Protein AF-0000000078502934 (afdb_homodimer)

Nearest PDB structures (foldseek):
  8ho2-assembly1_B  TM=6.524E-01  e=7.091E-05  Nelumbo nucifera
  5n8q-assembly1_A  TM=6.508E-01  e=1.432E-04  Thalictrum flavum subsp. glaucum
  2vq5-assembly1_A-2  TM=6.455E-01  e=2.238E-04  Thalictrum flavum
  6z82-assembly1_A  TM=6.639E-01  e=1.105E-03  Thalictrum flavum subsp. glaucum
  4q0k-assembly1_A  TM=7.130E-01  e=1.615E-02  Medicago truncatula

pLDDT: mean 78.01, std 14.41, range [23.62, 91.81]

Organism: Citrus clementina (NCBI:txid85681)

Radius of gyration: 16.08 Å; Cα contacts (8 Å, |Δi|>4): 362; chains: 2; bounding box: 38×45×42 Å

Sequence (188 aa):
ASWGKSDTKELYRMIDDEKRIIEVEVIEGGLKDLGFDYLLIRAEIIEKDPQTTIVRSTVDYEIDDKLAHKVSLIKMECFQTAIEAIAKYLNTEKASWGKSDTKELYRMIDDEKRIIEVEVIEGGLKDLGFDYLLIRAEIIEKDPQTTIVRSTVDYEIDDKLAHKVSLIKMECFQTAIEAIAKYLNTEK

Foldseek 3Di:
DCPPPFVWDKDFPDDDVVQQKTKIWTCDTDVVVVPWHTWIWMWTWADDDPVDIDIDIDIDTDDDPVCVVVVVVDDCVVVVVVVVVVVCVVPPDD/DCPPPFVWDKDFPDDDVVQQKTKIWGCDTDVVVVPWHTWIWMWTWADDDPVDIDIDIDIDTDDDPVCVVVVVVDDCVVVVVVVVVVVCVVPPDD

Structure (mmCIF, N/CA/C/O backbone):
data_AF-0000000078502934-model_v1
#
loop_
_entity.id
_entity.type
_entity.pdbx_description
1 polymer 'Bet v I/Major latex protein domain-containing protein'
#
loop_
_atom_site.group_PDB
_atom_site.id
_atom_site.type_symbol
_atom_site.label_atom_id
_atom_site.label_alt_id
_atom_site.label_comp_id
_atom_site.label_asym_id
_atom_site.label_entity_id
_atom_site.label_seq_id
_atom_site.pdbx_PDB_ins_code
_atom_site.Cartn_x
_atom_site.Cartn_y
_atom_site.Cartn_z
_atom_site.occupancy
_atom_site.B_iso_or_equiv
_atom_site.auth_seq_id
_atom_site.auth_comp_id
_atom_site.auth_asym_id
_atom_site.auth_atom_id
_atom_site.pdbx_PDB_model_num
ATOM 1 N N . ALA A 1 1 ? -3.76 0.288 -22.453 1 23.72 1 ALA A N 1
ATOM 2 C CA . ALA A 1 1 ? -3.98 1.398 -21.516 1 23.72 1 ALA A CA 1
ATOM 3 C C . ALA A 1 1 ? -2.691 2.182 -21.297 1 23.72 1 ALA A C 1
ATOM 5 O O . ALA A 1 1 ? -1.691 1.624 -20.828 1 23.72 1 ALA A O 1
ATOM 6 N N . SER A 1 2 ? -2.385 3 -22.109 1 26.94 2 SER A N 1
ATOM 7 C CA . SER A 1 2 ? -1.195 3.826 -22.281 1 26.94 2 SER A CA 1
ATOM 8 C C . SER A 1 2 ? -0.927 4.684 -21.062 1 26.94 2 SER A C 1
ATOM 10 O O . SER A 1 2 ? -1.767 5.5 -20.672 1 26.94 2 SER A O 1
ATOM 12 N N . TRP A 1 3 ? -0.881 4.141 -19.859 1 33.84 3 TRP A N 1
ATOM 13 C CA . TRP A 1 3 ? -0.346 5.004 -18.812 1 33.84 3 TRP A CA 1
ATOM 14 C C . TRP A 1 3 ? 0.534 6.098 -19.406 1 33.84 3 TRP A C 1
ATOM 16 O O . TRP A 1 3 ? 1.375 5.832 -20.266 1 33.84 3 TRP A O 1
ATOM 26 N N . GLY A 1 4 ? 0.006 7.168 -19.797 1 38.78 4 GLY A N 1
ATOM 27 C CA . GLY A 1 4 ? 0.88 8.219 -20.297 1 38.78 4 GLY A CA 1
ATOM 28 C C . GLY A 1 4 ? 2.301 8.109 -19.781 1 38.78 4 GLY A C 1
ATOM 29 O O . GLY A 1 4 ? 2.52 7.695 -18.641 1 38.78 4 GLY A O 1
ATOM 30 N N . LYS A 1 5 ? 3.297 7.609 -20.578 1 43.16 5 LYS A N 1
ATOM 31 C CA . LYS A 1 5 ? 4.738 7.422 -20.422 1 43.16 5 LYS A CA 1
ATOM 32 C C . LYS A 1 5 ? 5.332 8.461 -19.484 1 43.16 5 LYS A C 1
ATOM 34 O O . LYS A 1 5 ? 5.762 9.531 -19.922 1 43.16 5 LYS A O 1
ATOM 39 N N . SER A 1 6 ? 4.562 8.945 -18.547 1 51.22 6 SER A N 1
ATOM 40 C CA . SER A 1 6 ? 5.398 9.906 -17.828 1 51.22 6 SER A CA 1
ATOM 41 C C . SER A 1 6 ? 6.723 9.281 -17.406 1 51.22 6 SER A C 1
ATOM 43 O O . SER A 1 6 ? 6.762 8.117 -16.984 1 51.22 6 SER A O 1
ATOM 45 N N . ASP A 1 7 ? 7.66 9.656 -18.047 1 68.25 7 ASP A N 1
ATOM 46 C CA . ASP A 1 7 ? 9.062 9.305 -17.875 1 68.25 7 ASP A CA 1
ATOM 47 C C . ASP A 1 7 ? 9.422 9.172 -16.391 1 68.25 7 ASP A C 1
ATOM 49 O O . ASP A 1 7 ? 9.641 10.18 -15.719 1 68.25 7 ASP A O 1
ATOM 53 N N . THR A 1 8 ? 8.844 8.156 -15.758 1 76.44 8 THR A N 1
ATOM 54 C CA . THR A 1 8 ? 9.281 7.938 -14.383 1 76.44 8 THR A CA 1
ATOM 55 C C . THR A 1 8 ? 10.602 7.172 -14.352 1 76.44 8 THR A C 1
ATOM 57 O O . THR A 1 8 ? 10.789 6.223 -15.109 1 76.44 8 THR A O 1
ATOM 60 N N . LYS A 1 9 ? 11.508 7.84 -13.734 1 84 9 LYS A N 1
ATOM 61 C CA . LYS A 1 9 ? 12.758 7.133 -13.461 1 84 9 LYS A CA 1
ATOM 62 C C . LYS A 1 9 ? 12.711 6.434 -12.109 1 84 9 LYS A C 1
ATOM 64 O O . LYS A 1 9 ? 12.328 7.039 -11.102 1 84 9 LYS A O 1
ATOM 69 N N . GLU A 1 10 ? 12.953 5.07 -12.234 1 85.62 10 GLU A N 1
ATOM 70 C CA . GLU A 1 10 ? 12.898 4.266 -11.016 1 85.62 10 GLU A CA 1
ATOM 71 C C . GLU A 1 10 ? 14.25 3.627 -10.711 1 85.62 10 GLU A C 1
ATOM 73 O O . GLU A 1 10 ? 15.055 3.393 -11.625 1 85.62 10 GLU A O 1
ATOM 78 N N . LEU A 1 11 ? 14.5 3.559 -9.367 1 87.56 11 LEU A N 1
ATOM 79 C CA . LEU A 1 11 ? 15.688 2.854 -8.891 1 87.56 11 LEU A CA 1
ATOM 80 C C . LEU A 1 11 ? 15.305 1.61 -8.102 1 87.56 11 LEU A C 1
ATOM 82 O O . LEU A 1 11 ? 14.547 1.698 -7.133 1 87.56 11 LEU A O 1
ATOM 86 N N . TYR A 1 12 ? 15.773 0.514 -8.594 1 86.12 12 TYR A N 1
ATOM 87 C CA . TYR A 1 12 ? 15.57 -0.724 -7.852 1 86.12 12 TYR A CA 1
ATOM 88 C C . TYR A 1 12 ? 16.547 -0.835 -6.688 1 86.12 12 TYR A C 1
ATOM 90 O O . TYR A 1 12 ? 17.734 -1.109 -6.891 1 86.12 12 TYR A O 1
ATOM 98 N N . ARG A 1 13 ? 15.906 -0.596 -5.477 1 87.88 13 ARG A N 1
ATOM 99 C CA . ARG A 1 13 ? 16.7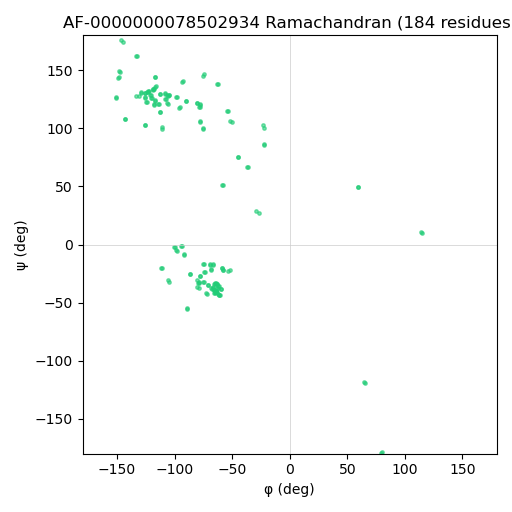34 -0.558 -4.281 1 87.88 13 ARG A CA 1
ATOM 100 C C . ARG A 1 13 ? 17.094 -1.967 -3.811 1 87.88 13 ARG A C 1
ATOM 102 O O . ARG A 1 13 ? 18.188 -2.209 -3.326 1 87.88 13 ARG A O 1
ATOM 109 N N . MET A 1 14 ? 16.156 -2.818 -3.945 1 87.56 14 MET A N 1
ATOM 110 C CA . MET A 1 14 ? 16.375 -4.172 -3.445 1 87.56 14 MET A CA 1
ATOM 111 C C . MET A 1 14 ? 15.578 -5.191 -4.246 1 87.56 14 MET A C 1
ATOM 113 O O . MET A 1 14 ? 14.391 -4.992 -4.5 1 87.56 14 MET A O 1
ATOM 117 N N . ILE A 1 15 ? 16.25 -6.152 -4.719 1 87.69 15 ILE A N 1
ATOM 118 C CA . ILE A 1 15 ? 15.633 -7.352 -5.273 1 87.69 15 ILE A CA 1
ATOM 119 C C . ILE A 1 15 ? 16.203 -8.594 -4.582 1 87.69 15 ILE A C 1
ATOM 121 O O . ILE A 1 15 ? 17.375 -8.906 -4.73 1 87.69 15 ILE A O 1
ATOM 125 N N . ASP A 1 16 ? 15.344 -9.031 -3.723 1 90.88 16 ASP A N 1
ATOM 126 C CA . ASP A 1 16 ? 15.742 -10.234 -2.99 1 90.88 16 ASP A CA 1
ATOM 127 C C . ASP A 1 16 ? 14.891 -11.43 -3.4 1 90.88 16 ASP A C 1
ATOM 129 O O . ASP A 1 16 ? 13.789 -11.617 -2.893 1 90.88 16 ASP A O 1
ATOM 133 N N . ASP A 1 17 ? 15.375 -12.258 -4.199 1 85.94 17 ASP A N 1
ATOM 134 C CA . ASP A 1 17 ? 14.641 -13.414 -4.707 1 85.94 17 ASP A CA 1
ATOM 135 C C . ASP A 1 17 ? 14.383 -14.438 -3.6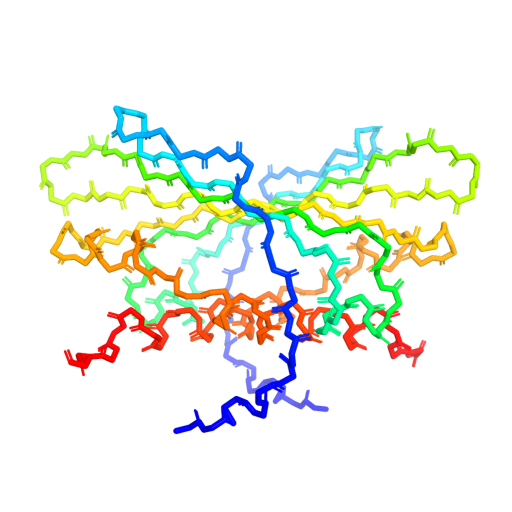 1 85.94 17 ASP A C 1
ATOM 137 O O . ASP A 1 17 ? 13.344 -15.094 -3.588 1 85.94 17 ASP A O 1
ATOM 141 N N . GLU A 1 18 ? 15.32 -14.547 -2.795 1 89.19 18 GLU A N 1
ATOM 142 C CA . GLU A 1 18 ? 15.164 -15.516 -1.713 1 89.19 18 GLU A CA 1
ATOM 143 C C . GLU A 1 18 ? 14.023 -15.117 -0.779 1 89.19 18 GLU A C 1
ATOM 145 O O . GLU A 1 18 ? 13.211 -15.953 -0.383 1 89.19 18 GLU A O 1
ATOM 150 N N . LYS A 1 19 ? 13.961 -13.891 -0.496 1 88.62 19 LYS A N 1
ATOM 151 C CA . LYS A 1 19 ? 12.906 -13.391 0.384 1 88.62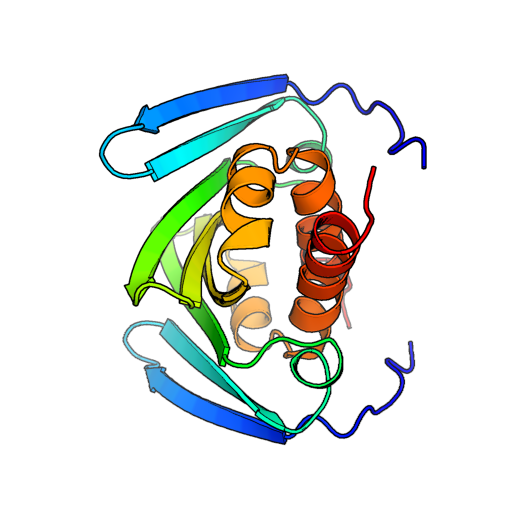 19 LYS A CA 1
ATOM 152 C C . LYS A 1 19 ? 11.688 -12.953 -0.416 1 88.62 19 LYS A C 1
ATOM 154 O O . LYS A 1 19 ? 10.641 -12.641 0.159 1 88.62 19 LYS A O 1
ATOM 159 N N . ARG A 1 20 ? 11.797 -12.906 -1.678 1 89.25 20 ARG A N 1
ATOM 160 C CA . ARG A 1 20 ? 10.742 -12.492 -2.598 1 89.25 20 ARG A CA 1
ATOM 161 C C . ARG A 1 20 ? 10.297 -11.062 -2.305 1 89.25 20 ARG A C 1
ATOM 163 O O . ARG A 1 20 ? 9.102 -10.797 -2.168 1 89.25 20 ARG A O 1
ATOM 170 N N . ILE A 1 21 ? 11.32 -10.242 -2.209 1 89.62 21 ILE A N 1
A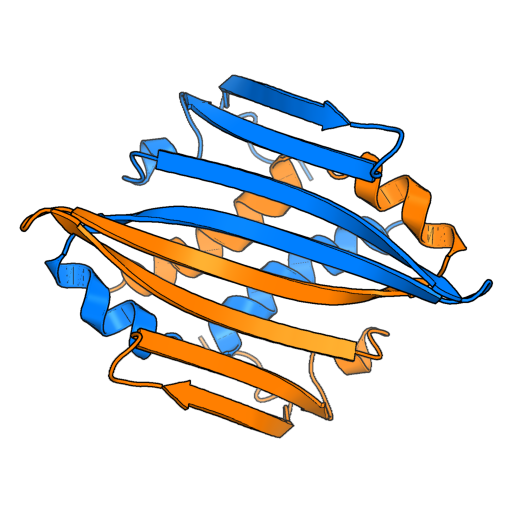TOM 171 C CA . ILE A 1 21 ? 11.094 -8.828 -1.925 1 89.62 21 ILE A CA 1
ATOM 172 C C . ILE A 1 21 ? 11.617 -7.984 -3.086 1 89.62 21 ILE A C 1
ATOM 174 O O . ILE A 1 21 ? 12.688 -8.25 -3.627 1 89.62 21 ILE A O 1
ATOM 178 N N . ILE A 1 22 ? 10.797 -7.059 -3.475 1 86.81 22 ILE A N 1
ATOM 179 C CA . ILE A 1 22 ? 11.211 -6.047 -4.438 1 86.81 22 ILE A CA 1
ATOM 180 C C . ILE A 1 22 ? 10.961 -4.652 -3.861 1 86.81 22 ILE A C 1
ATOM 182 O O . ILE A 1 22 ? 9.883 -4.383 -3.322 1 86.81 22 ILE A O 1
ATOM 186 N N . GLU A 1 23 ? 12.062 -3.863 -3.898 1 88 23 GLU A N 1
ATOM 187 C CA . GLU A 1 23 ? 11.953 -2.473 -3.463 1 88 23 GLU A CA 1
ATOM 188 C C . GLU A 1 23 ? 12.328 -1.512 -4.586 1 88 23 GLU A C 1
ATOM 190 O O . GLU A 1 23 ? 13.414 -1.628 -5.172 1 88 23 GLU A O 1
ATOM 195 N N . VAL A 1 24 ? 11.43 -0.596 -4.859 1 87.31 24 VAL A N 1
ATOM 196 C CA . VAL A 1 24 ? 11.633 0.354 -5.949 1 87.31 24 VAL A CA 1
ATOM 197 C C . VAL A 1 24 ? 11.398 1.776 -5.441 1 87.31 24 VAL A C 1
ATOM 199 O O . VAL A 1 24 ? 10.398 2.053 -4.781 1 87.31 24 VAL A O 1
ATOM 202 N N . GLU A 1 25 ? 12.359 2.607 -5.766 1 88.69 25 GLU A N 1
ATOM 203 C CA . GLU A 1 25 ? 12.242 4.023 -5.43 1 88.69 25 GLU A CA 1
ATOM 204 C C . GLU A 1 25 ? 12 4.867 -6.68 1 88.69 25 GLU A C 1
ATOM 206 O O . GLU A 1 25 ? 12.664 4.684 -7.699 1 88.69 25 GLU A O 1
ATOM 211 N N . VAL A 1 26 ? 10.977 5.719 -6.598 1 87.31 26 VAL A N 1
ATOM 212 C CA . VAL A 1 26 ? 10.789 6.691 -7.668 1 87.31 26 VAL A CA 1
ATOM 213 C C . VAL A 1 26 ? 11.781 7.84 -7.508 1 87.31 26 VAL A C 1
ATOM 215 O O . VAL A 1 26 ? 11.773 8.539 -6.492 1 87.31 26 VAL A O 1
ATOM 218 N N . ILE A 1 27 ? 12.586 8 -8.539 1 90.19 27 ILE A N 1
ATOM 219 C CA . ILE A 1 27 ? 13.656 8.984 -8.391 1 90.19 27 ILE A CA 1
ATOM 220 C C . ILE A 1 27 ? 13.312 10.234 -9.195 1 90.19 27 ILE A C 1
ATOM 222 O O . ILE A 1 27 ? 13.828 11.32 -8.914 1 90.19 27 ILE A O 1
ATOM 226 N N . GLU A 1 28 ? 12.602 10.094 -10.258 1 87 28 GLU A N 1
ATOM 227 C CA . GLU A 1 28 ? 12.18 11.227 -11.07 1 87 28 GLU A CA 1
ATOM 228 C C . GLU A 1 28 ? 10.844 10.953 -11.75 1 87 28 GLU A C 1
ATOM 230 O O . GLU A 1 28 ? 10.547 9.812 -12.109 1 87 28 GLU A O 1
ATOM 235 N N . GLY A 1 29 ? 10.008 12.031 -11.859 1 81.81 29 GLY A N 1
ATOM 236 C CA . GLY A 1 29 ? 8.758 11.93 -12.594 1 81.81 29 GLY A CA 1
ATOM 237 C C . GLY A 1 29 ? 7.648 11.273 -11.797 1 81.81 29 GLY A C 1
ATOM 238 O O . GLY A 1 29 ? 7.762 11.117 -10.578 1 81.81 29 GLY A O 1
ATOM 239 N N . GLY A 1 30 ? 6.504 11.172 -12.523 1 76.69 30 GLY A N 1
ATOM 240 C CA . GLY A 1 30 ? 5.367 10.508 -11.914 1 76.69 30 GLY A CA 1
ATOM 241 C C . GLY A 1 30 ? 4.828 11.242 -10.703 1 76.69 30 GLY A C 1
ATOM 242 O O . GLY A 1 30 ? 4.5 12.43 -10.781 1 76.69 30 GLY A O 1
ATOM 243 N N . LEU A 1 31 ? 4.914 10.492 -9.57 1 75.88 31 LEU A N 1
ATOM 244 C CA . LEU A 1 31 ? 4.332 11.016 -8.344 1 75.88 31 LEU A CA 1
ATOM 245 C C . LEU A 1 31 ? 5.195 12.133 -7.762 1 75.88 31 LEU A C 1
ATOM 247 O O . LEU A 1 31 ? 4.691 13 -7.051 1 75.88 31 LEU A O 1
ATOM 251 N N . LYS A 1 32 ? 6.359 12.148 -8.07 1 81.62 32 LYS A N 1
ATOM 252 C CA . LYS A 1 32 ? 7.223 13.234 -7.629 1 81.62 32 LYS A CA 1
ATOM 253 C C . LYS A 1 32 ? 6.785 14.562 -8.227 1 81.62 32 LYS A C 1
ATOM 255 O O . LYS A 1 32 ? 6.867 15.602 -7.57 1 81.62 32 LYS A O 1
ATOM 260 N N . ASP A 1 33 ? 6.289 14.391 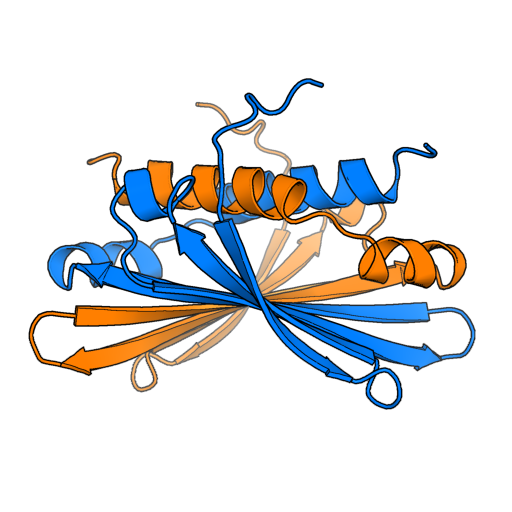-9.391 1 81.19 33 ASP A N 1
ATOM 261 C CA . ASP A 1 33 ? 5.781 15.586 -10.055 1 81.19 33 ASP A CA 1
ATOM 262 C C . ASP A 1 33 ? 4.52 16.109 -9.367 1 81.19 33 ASP A C 1
ATOM 264 O O . ASP A 1 33 ? 4.133 17.266 -9.555 1 81.19 33 ASP A O 1
ATOM 268 N N . LEU A 1 34 ? 3.967 15.273 -8.625 1 75.81 34 LEU A N 1
ATOM 269 C CA . LEU A 1 34 ? 2.746 15.664 -7.93 1 75.81 34 LEU A CA 1
ATOM 270 C C . LEU A 1 34 ? 3.061 16.188 -6.527 1 75.81 34 LEU A C 1
ATOM 272 O O . LEU A 1 34 ? 2.15 16.516 -5.77 1 75.81 34 LEU A O 1
ATOM 276 N N . GLY A 1 35 ? 4.301 16.172 -6.191 1 76.5 35 GLY A N 1
ATOM 277 C CA . GLY A 1 35 ? 4.676 16.828 -4.949 1 76.5 35 GLY A CA 1
ATOM 278 C C . GLY A 1 35 ? 5.191 15.859 -3.9 1 76.5 35 GLY A C 1
ATOM 279 O O . GLY A 1 35 ? 5.465 16.25 -2.764 1 76.5 35 GLY A O 1
ATOM 280 N N . PHE A 1 36 ? 5.402 14.672 -4.371 1 80.75 36 PHE A N 1
ATOM 281 C CA . PHE A 1 36 ? 5.949 13.703 -3.42 1 80.75 36 PHE A CA 1
ATOM 282 C C . PHE A 1 36 ? 7.465 13.625 -3.543 1 80.75 36 PHE A C 1
ATOM 284 O O . PHE A 1 36 ? 7.988 13.219 -4.586 1 80.75 36 PHE A O 1
ATOM 291 N N . ASP A 1 37 ? 8.062 13.977 -2.486 1 82.81 37 ASP A N 1
ATOM 292 C CA . ASP A 1 37 ? 9.523 14.023 -2.541 1 82.81 37 ASP A CA 1
ATOM 293 C C . ASP A 1 37 ? 10.117 12.625 -2.375 1 82.81 37 ASP A C 1
ATOM 295 O O . ASP A 1 37 ? 11.211 12.344 -2.877 1 82.81 37 ASP A O 1
ATOM 299 N N . TYR A 1 38 ? 9.492 11.891 -1.707 1 89.44 38 TYR A N 1
ATOM 300 C CA . TYR A 1 38 ? 9.992 10.539 -1.456 1 89.44 38 TYR A CA 1
ATOM 301 C C . TYR A 1 38 ? 8.883 9.508 -1.654 1 89.44 38 TYR A C 1
ATOM 303 O O . TYR A 1 38 ? 7.789 9.648 -1.105 1 89.44 38 TYR A O 1
ATOM 311 N N . LEU A 1 39 ? 9.281 8.523 -2.494 1 87.81 39 LEU A N 1
ATOM 312 C CA . LEU A 1 39 ? 8.344 7.445 -2.775 1 87.81 39 LEU A CA 1
ATOM 313 C C . LEU A 1 39 ? 9.07 6.113 -2.902 1 87.81 39 LEU A C 1
ATOM 315 O O . LEU A 1 39 ? 9.828 5.898 -3.855 1 87.81 39 LEU A O 1
ATOM 319 N N . LEU A 1 40 ? 8.891 5.285 -1.91 1 90.31 40 LEU A N 1
ATOM 320 C CA . LEU A 1 40 ? 9.461 3.943 -1.895 1 90.31 40 LEU A CA 1
ATOM 321 C C . LEU A 1 40 ? 8.367 2.883 -1.875 1 90.31 40 LEU A C 1
ATOM 323 O O . LEU A 1 40 ? 7.465 2.934 -1.036 1 90.31 40 LEU A O 1
ATOM 327 N N . ILE A 1 41 ? 8.414 1.997 -2.848 1 88.88 41 ILE A N 1
ATOM 328 C CA . ILE A 1 41 ? 7.441 0.913 -2.93 1 88.88 41 ILE A CA 1
ATOM 329 C C . ILE A 1 41 ? 8.141 -0.424 -2.686 1 88.88 41 ILE A C 1
ATOM 331 O O . ILE A 1 41 ? 9.211 -0.684 -3.24 1 88.88 41 ILE A O 1
ATOM 335 N N . ARG A 1 42 ? 7.543 -1.11 -1.809 1 88.12 42 ARG A N 1
ATOM 336 C CA . ARG A 1 42 ? 8.078 -2.432 -1.49 1 88.12 42 ARG A CA 1
ATOM 337 C C . ARG A 1 42 ? 7.004 -3.504 -1.629 1 88.12 42 ARG A C 1
ATOM 339 O O . ARG A 1 42 ? 5.883 -3.332 -1.146 1 88.12 42 ARG A O 1
ATOM 346 N N . ALA A 1 43 ? 7.344 -4.555 -2.342 1 87.75 43 ALA A N 1
ATOM 347 C CA . ALA A 1 43 ? 6.453 -5.711 -2.439 1 87.75 43 ALA A CA 1
ATOM 348 C C . ALA A 1 43 ? 7.137 -6.973 -1.925 1 87.75 43 ALA A C 1
ATOM 350 O O . ALA A 1 43 ? 8.305 -7.223 -2.23 1 87.75 43 ALA A O 1
ATOM 351 N N . GLU A 1 44 ? 6.441 -7.586 -1.061 1 90.88 44 GLU A N 1
ATOM 352 C CA . GLU A 1 44 ? 6.91 -8.844 -0.488 1 90.88 44 GLU A CA 1
ATOM 353 C C . GLU A 1 44 ? 5.898 -9.961 -0.719 1 90.88 44 GLU A C 1
ATOM 355 O O . GLU A 1 44 ? 4.699 -9.773 -0.522 1 90.88 44 GLU A O 1
ATOM 360 N N . ILE A 1 45 ? 6.422 -11.047 -1.184 1 90.44 45 ILE A N 1
ATOM 361 C CA . ILE A 1 45 ? 5.574 -12.219 -1.367 1 90.44 45 ILE A CA 1
ATOM 362 C C . ILE A 1 45 ? 5.887 -13.25 -0.285 1 90.44 45 ILE A C 1
ATOM 364 O O . ILE A 1 45 ? 7.031 -13.688 -0.144 1 90.44 45 ILE A O 1
ATOM 368 N N . ILE A 1 46 ? 4.84 -13.57 0.459 1 91.81 46 ILE A N 1
ATOM 369 C CA . ILE A 1 46 ? 4.973 -14.5 1.573 1 91.81 46 ILE A CA 1
ATOM 370 C C . ILE A 1 46 ? 4.098 -15.727 1.322 1 91.81 46 ILE A C 1
ATOM 372 O O . ILE A 1 46 ? 2.875 -15.617 1.23 1 91.81 46 ILE A O 1
ATOM 376 N N . GLU A 1 47 ? 4.691 -16.797 1.293 1 87.94 47 GLU A N 1
ATOM 377 C CA . GLU A 1 47 ? 3.92 -18.031 1.135 1 87.94 47 GLU A CA 1
ATOM 378 C C . GLU A 1 47 ? 3.256 -18.438 2.447 1 87.94 47 GLU A C 1
ATOM 380 O O . GLU A 1 47 ? 3.926 -18.562 3.475 1 87.94 47 GLU A O 1
ATOM 385 N N . LYS A 1 48 ? 1.98 -18.5 2.48 1 86.06 48 LYS A N 1
ATOM 386 C CA . LYS A 1 48 ? 1.231 -18.922 3.658 1 86.06 48 LYS A CA 1
ATOM 387 C C . LYS A 1 48 ? 1.017 -20.438 3.654 1 86.06 48 LYS A C 1
ATOM 389 O O . LYS A 1 48 ? 1.299 -21.109 4.645 1 86.06 48 LYS A O 1
ATOM 394 N N . ASP A 1 49 ? 0.485 -20.906 2.625 1 86.38 49 ASP A N 1
ATOM 395 C CA . ASP A 1 49 ? 0.293 -22.328 2.373 1 86.38 49 ASP A CA 1
ATOM 396 C C . ASP A 1 49 ? 0.421 -22.641 0.885 1 86.38 49 ASP A C 1
ATOM 398 O O . ASP A 1 49 ? 0.691 -21.75 0.076 1 86.38 49 ASP A O 1
ATOM 402 N N . PRO A 1 50 ? 0.342 -23.953 0.58 1 83.5 50 PRO A N 1
ATOM 403 C CA . PRO A 1 50 ? 0.591 -24.344 -0.811 1 83.5 50 PRO A CA 1
ATOM 404 C C . PRO A 1 50 ? -0.372 -23.672 -1.789 1 83.5 50 PRO A C 1
ATOM 406 O O . PRO A 1 50 ? -0.064 -23.547 -2.979 1 83.5 50 PRO A O 1
ATOM 409 N N . GLN A 1 51 ? -1.512 -23.188 -1.347 1 86.12 51 GLN A N 1
ATOM 410 C CA . GLN A 1 51 ? -2.518 -22.703 -2.285 1 86.12 51 GLN A CA 1
ATOM 411 C C . GLN A 1 51 ? -2.678 -21.188 -2.188 1 86.12 51 GLN A C 1
ATOM 413 O O . GLN A 1 51 ? -3.225 -20.547 -3.094 1 86.12 51 GLN A O 1
ATOM 418 N N . THR A 1 52 ? -2.244 -20.672 -1.055 1 84.56 52 THR A N 1
ATOM 419 C CA . THR A 1 52 ? -2.498 -19.25 -0.824 1 84.56 52 THR A CA 1
ATOM 420 C C . THR A 1 52 ? -1.193 -18.516 -0.562 1 84.56 52 THR A C 1
ATOM 422 O O . THR A 1 52 ? -0.286 -19.047 0.081 1 84.56 52 THR A O 1
ATOM 425 N N . THR A 1 53 ? -1.023 -17.453 -1.217 1 87.75 53 THR A N 1
ATOM 426 C CA . THR A 1 53 ? 0.121 -16.562 -1.061 1 87.75 53 THR A CA 1
ATOM 427 C C . THR A 1 53 ? -0.324 -15.188 -0.555 1 87.75 53 THR A C 1
ATOM 429 O O . THR A 1 53 ? -1.36 -14.672 -0.977 1 87.75 53 THR A O 1
ATOM 432 N N . ILE A 1 54 ? 0.43 -14.695 0.392 1 91.19 54 ILE A N 1
ATOM 433 C CA . ILE A 1 54 ? 0.172 -13.344 0.884 1 91.19 54 ILE A CA 1
ATOM 434 C C . ILE A 1 54 ? 1.134 -12.359 0.221 1 91.19 54 ILE A C 1
ATOM 436 O O . ILE A 1 54 ? 2.34 -12.609 0.155 1 91.19 54 ILE A O 1
ATOM 440 N N . VAL A 1 55 ? 0.489 -11.312 -0.35 1 88.75 55 VAL A N 1
ATOM 441 C CA . VAL A 1 55 ? 1.298 -10.211 -0.865 1 88.75 55 VAL A CA 1
ATOM 442 C C . VAL A 1 55 ? 1.213 -9.016 0.084 1 88.75 55 VAL A C 1
ATOM 444 O O . VAL A 1 55 ? 0.12 -8.625 0.5 1 88.75 55 VAL A O 1
ATOM 447 N N . ARG A 1 56 ? 2.387 -8.523 0.444 1 90.44 56 ARG A N 1
ATOM 448 C CA . ARG A 1 56 ? 2.477 -7.324 1.268 1 90.44 56 ARG A CA 1
ATOM 449 C C . ARG A 1 56 ? 3.08 -6.164 0.482 1 90.44 56 ARG A C 1
ATOM 451 O O . ARG A 1 56 ? 4.227 -6.242 0.035 1 90.44 56 ARG A O 1
ATOM 458 N N . SER A 1 57 ? 2.25 -5.168 0.273 1 88.5 57 SER A N 1
ATOM 459 C CA . SER A 1 57 ? 2.715 -3.969 -0.413 1 88.5 57 SER A CA 1
ATOM 460 C C . SER A 1 57 ? 2.84 -2.793 0.552 1 88.5 57 SER A C 1
ATOM 462 O O . SER A 1 57 ? 1.896 -2.479 1.279 1 88.5 57 SER A O 1
ATOM 464 N N . THR A 1 58 ? 3.994 -2.236 0.572 1 90 58 THR A N 1
ATOM 465 C CA . THR A 1 58 ? 4.258 -1.081 1.423 1 90 58 THR A CA 1
ATOM 466 C C . THR A 1 58 ? 4.66 0.129 0.584 1 90 58 THR A C 1
ATOM 468 O O . THR A 1 58 ? 5.441 0.005 -0.359 1 90 58 THR A O 1
ATOM 471 N N . VAL A 1 59 ? 4.066 1.206 0.897 1 89.25 59 VAL A N 1
ATOM 472 C CA . VAL A 1 59 ? 4.449 2.465 0.264 1 89.25 59 VAL A CA 1
ATOM 473 C C . VAL A 1 59 ? 4.828 3.488 1.332 1 89.25 59 VAL A C 1
ATOM 475 O O . VAL A 1 59 ? 4.051 3.742 2.258 1 89.25 59 VAL A O 1
ATOM 478 N N . ASP A 1 60 ? 6 3.938 1.179 1 90.31 60 ASP A N 1
ATOM 479 C CA . ASP A 1 60 ? 6.461 5.055 2 1 90.31 60 ASP A CA 1
ATOM 480 C C . ASP A 1 60 ? 6.523 6.344 1.188 1 90.31 60 ASP A C 1
ATOM 482 O O . ASP A 1 60 ? 7.098 6.371 0.097 1 90.31 60 ASP A O 1
ATOM 486 N N . TYR A 1 61 ? 5.883 7.359 1.754 1 89.25 61 TYR A N 1
ATOM 487 C CA . TYR A 1 61 ? 5.957 8.641 1.064 1 89.25 61 TYR A CA 1
ATOM 488 C C . TYR A 1 61 ? 5.941 9.797 2.059 1 89.25 61 TYR A C 1
ATOM 490 O O . TYR A 1 61 ? 5.414 9.664 3.164 1 89.25 61 TYR A O 1
ATOM 498 N N . GLU A 1 62 ? 6.613 10.812 1.635 1 88.88 62 GLU A N 1
ATOM 499 C CA . GLU A 1 62 ? 6.672 12.023 2.445 1 88.88 62 GLU A CA 1
ATOM 500 C C . GLU A 1 62 ? 5.586 13.016 2.039 1 88.88 62 GLU A C 1
ATOM 502 O O . GLU A 1 62 ? 5.309 13.188 0.851 1 88.88 62 GLU A O 1
ATOM 507 N N . ILE A 1 63 ? 5.02 13.625 3.166 1 83.88 63 ILE A N 1
ATOM 508 C CA . ILE A 1 63 ? 4.012 14.648 2.9 1 83.88 63 ILE A CA 1
ATOM 509 C C . ILE A 1 63 ? 4.301 15.891 3.748 1 83.88 63 ILE A C 1
ATOM 511 O O . ILE A 1 63 ? 5.105 15.836 4.68 1 83.88 63 ILE A O 1
ATOM 515 N N . ASP A 1 64 ? 3.664 16.953 3.289 1 82.88 64 ASP A N 1
ATOM 516 C CA . ASP A 1 64 ? 3.689 18.141 4.137 1 82.88 64 ASP A CA 1
ATOM 517 C C . ASP A 1 64 ? 2.994 17.875 5.469 1 82.88 64 ASP A C 1
ATOM 519 O O . ASP A 1 64 ? 1.924 17.266 5.508 1 82.88 64 ASP A O 1
ATOM 523 N N . ASP A 1 65 ? 3.639 18.391 6.492 1 80.69 65 ASP A N 1
ATOM 524 C CA . ASP A 1 65 ? 3.105 18.172 7.836 1 80.69 65 ASP A CA 1
ATOM 525 C C . ASP A 1 65 ? 1.678 18.703 7.949 1 80.69 65 ASP A C 1
ATOM 527 O O . ASP A 1 65 ? 0.869 18.156 8.703 1 80.69 65 ASP A O 1
ATOM 531 N N . LYS A 1 66 ? 1.325 19.578 7.133 1 80.62 66 LYS A N 1
ATOM 532 C CA . LYS A 1 66 ? -0.005 20.188 7.191 1 80.62 66 LYS A CA 1
ATOM 533 C C . LYS A 1 66 ? -1.064 19.219 6.66 1 80.62 66 LYS A C 1
ATOM 535 O O . LYS A 1 66 ? -2.252 19.375 6.945 1 80.62 66 LYS A O 1
ATOM 540 N N . LEU A 1 67 ? -0.55 18.219 5.949 1 78.12 67 LEU A N 1
ATOM 541 C CA . LEU A 1 67 ? -1.478 17.266 5.359 1 78.12 67 LEU A CA 1
ATOM 542 C C . LEU A 1 67 ? -1.56 16 6.207 1 78.12 67 LEU A C 1
ATOM 544 O O . LEU A 1 67 ? -2.412 15.141 5.965 1 78.12 67 LEU A O 1
ATOM 548 N N . ALA A 1 68 ? -0.795 15.93 7.25 1 75.25 68 ALA A N 1
ATOM 549 C CA . ALA A 1 68 ? -0.693 14.703 8.039 1 75.25 68 ALA A CA 1
ATOM 550 C C . ALA A 1 68 ? -2.031 14.352 8.68 1 75.25 68 ALA A C 1
ATOM 552 O O . ALA A 1 68 ? -2.385 13.172 8.789 1 75.25 68 ALA A O 1
ATOM 553 N N . HIS A 1 69 ? -2.781 15.391 9.039 1 76.88 69 HIS A N 1
ATOM 554 C CA . HIS A 1 69 ? -4.07 15.148 9.68 1 76.88 69 HIS A CA 1
ATOM 555 C C . HIS A 1 69 ? -5.062 14.523 8.711 1 76.88 69 HIS A C 1
ATOM 557 O O . HIS A 1 69 ? -5.996 13.836 9.125 1 76.88 69 HIS A O 1
ATOM 563 N N . LYS A 1 70 ? -4.832 14.688 7.438 1 75.94 70 LYS A N 1
ATOM 564 C CA . LYS A 1 70 ? -5.734 14.133 6.434 1 75.94 70 LYS A CA 1
ATOM 565 C C . LYS A 1 70 ? -5.504 12.641 6.258 1 75.94 70 LYS A C 1
ATOM 567 O O . LYS A 1 70 ? -6.41 11.906 5.848 1 75.94 70 LYS A O 1
ATOM 572 N N . VAL A 1 71 ? -4.336 12.281 6.535 1 72.12 71 VAL A N 1
ATOM 573 C CA . VAL A 1 71 ? -3.996 10.867 6.383 1 72.12 71 VAL A CA 1
ATOM 574 C C . VAL A 1 71 ? -4.816 10.031 7.363 1 72.12 71 VAL A C 1
ATOM 576 O O . VAL A 1 71 ? -5.305 8.953 7.012 1 72.12 71 VAL A O 1
ATOM 579 N N . SER A 1 72 ? -4.922 10.586 8.484 1 67.5 72 SER A N 1
ATOM 580 C CA . SER A 1 72 ? -5.684 9.875 9.5 1 67.5 72 SER A CA 1
ATOM 581 C C . SER A 1 72 ? -7.156 9.773 9.125 1 67.5 72 SER A C 1
ATOM 583 O O . SER A 1 72 ? -7.879 8.922 9.641 1 67.5 72 SER A O 1
ATOM 585 N N . LEU A 1 73 ? -7.461 10.609 8.234 1 64.25 73 LEU A N 1
ATOM 586 C CA . LEU A 1 73 ? -8.859 10.656 7.84 1 64.25 73 LEU A CA 1
ATOM 587 C C . LEU A 1 73 ? -9.094 9.844 6.57 1 64.25 73 LEU A C 1
ATOM 589 O O . LEU A 1 73 ? -10.234 9.688 6.129 1 64.25 73 LEU A O 1
ATOM 593 N N . ILE A 1 74 ? -7.957 9.398 6.09 1 61.47 74 IL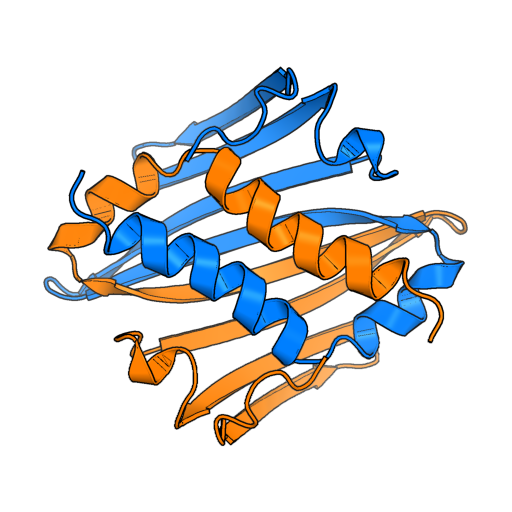E A N 1
ATOM 594 C CA . ILE A 1 74 ? -8.102 8.719 4.809 1 61.47 74 ILE A CA 1
ATOM 595 C C . ILE A 1 74 ? -9.133 7.598 4.934 1 61.47 74 ILE A C 1
ATOM 597 O O . ILE A 1 74 ? -9.039 6.766 5.84 1 61.47 74 ILE A O 1
ATOM 601 N N . LYS A 1 75 ? -10.195 7.93 4.121 1 60.22 75 LYS A N 1
ATOM 602 C CA . LYS A 1 75 ? -11.281 6.949 4.082 1 60.22 75 LYS A CA 1
ATOM 603 C C . LYS A 1 75 ? -10.891 5.727 3.258 1 60.22 75 LYS A C 1
ATOM 605 O O . LYS A 1 75 ? -10.047 5.82 2.359 1 60.22 75 LYS A O 1
ATOM 610 N N . MET A 1 76 ? -11.32 4.633 3.584 1 64.5 76 MET A N 1
ATOM 611 C CA . MET A 1 76 ? -11.039 3.35 2.947 1 64.5 76 MET A CA 1
ATOM 612 C C . MET A 1 76 ? -11.336 3.408 1.452 1 64.5 76 MET A C 1
ATOM 614 O O . MET A 1 76 ? -10.711 2.695 0.664 1 64.5 76 MET A O 1
ATOM 618 N N . GLU A 1 77 ? -12.172 4.359 1.227 1 67.12 77 GLU A N 1
ATOM 619 C CA . GLU A 1 77 ? -12.57 4.457 -0.174 1 67.12 77 GLU A CA 1
ATOM 620 C C . GLU A 1 77 ? -11.375 4.773 -1.068 1 67.12 77 GLU A C 1
ATOM 622 O O . GLU A 1 77 ? -11.273 4.258 -2.184 1 67.12 77 GLU A O 1
ATOM 627 N N . CYS A 1 78 ? -10.5 5.574 -0.59 1 64.88 78 CYS A N 1
ATOM 628 C CA . CYS A 1 78 ? -9.32 5.934 -1.363 1 64.88 78 CYS A CA 1
ATOM 629 C C . CYS A 1 78 ? -8.422 4.719 -1.584 1 64.88 78 CYS A C 1
ATOM 631 O O . CYS A 1 78 ? -7.852 4.555 -2.662 1 64.88 78 CYS A O 1
ATOM 633 N N . PHE A 1 79 ? -8.422 3.918 -0.656 1 70.5 79 PHE A N 1
ATOM 634 C CA . PHE A 1 79 ? -7.598 2.719 -0.763 1 70.5 79 PHE A CA 1
ATOM 635 C C . PHE A 1 79 ? -8.234 1.706 -1.705 1 70.5 79 PHE A C 1
ATOM 637 O O . PHE A 1 79 ? -7.539 1.019 -2.453 1 70.5 79 PHE A O 1
ATOM 644 N N . GLN A 1 80 ? -9.508 1.76 -1.673 1 75.81 80 GLN A N 1
ATOM 645 C CA . GLN A 1 80 ? -10.219 0.822 -2.535 1 75.81 80 GLN A CA 1
ATOM 646 C C . GLN A 1 80 ? -9.875 1.062 -4.004 1 75.81 80 GLN A C 1
ATOM 648 O O . GLN A 1 80 ? -9.609 0.115 -4.746 1 75.81 80 GLN A O 1
ATOM 653 N N . THR A 1 81 ? -9.859 2.281 -4.328 1 74.44 81 THR A N 1
ATOM 654 C CA . THR A 1 81 ? -9.547 2.607 -5.715 1 74.44 81 THR A CA 1
ATOM 655 C C . THR A 1 81 ? -8.133 2.162 -6.07 1 74.44 81 THR A C 1
ATOM 657 O O . THR A 1 81 ? -7.898 1.61 -7.148 1 74.44 81 THR A O 1
ATOM 660 N N . ALA A 1 82 ? -7.207 2.346 -5.184 1 74.94 82 ALA A N 1
ATOM 661 C CA . ALA A 1 82 ? -5.809 1.991 -5.41 1 74.94 82 ALA A CA 1
ATOM 662 C C . ALA A 1 82 ? -5.641 0.481 -5.547 1 74.94 82 ALA A C 1
ATOM 664 O O . ALA A 1 82 ? -5 0.005 -6.488 1 74.94 82 ALA A O 1
ATOM 665 N N . ILE A 1 83 ? -6.359 -0.211 -4.766 1 76.62 83 ILE A N 1
ATOM 666 C CA . ILE A 1 83 ? -6.211 -1.663 -4.758 1 76.62 83 ILE A CA 1
ATOM 667 C C . ILE A 1 83 ? -6.945 -2.262 -5.957 1 76.62 83 ILE A C 1
ATOM 669 O O . ILE A 1 83 ? -6.488 -3.248 -6.539 1 76.62 83 ILE A O 1
ATOM 673 N N . GLU A 1 84 ? -8 -1.609 -6.293 1 79.44 84 GLU A N 1
ATOM 674 C CA . GLU A 1 84 ? -8.734 -2.07 -7.465 1 79.44 84 GLU A CA 1
ATOM 675 C C . GLU A 1 84 ? -7.879 -1.998 -8.727 1 79.44 84 GLU A C 1
ATOM 677 O O . GLU A 1 84 ? -7.961 -2.875 -9.586 1 79.44 84 GLU A O 1
ATOM 682 N N . ALA A 1 85 ? -7.086 -1.025 -8.781 1 75.38 85 ALA A N 1
ATOM 683 C CA . ALA A 1 85 ? -6.191 -0.895 -9.93 1 75.38 85 ALA A CA 1
ATOM 684 C C . ALA A 1 85 ? -5.168 -2.025 -9.961 1 75.38 85 ALA A C 1
ATOM 686 O O . ALA A 1 85 ? -4.887 -2.584 -11.023 1 75.38 85 ALA A O 1
ATOM 687 N N . ILE A 1 86 ? -4.672 -2.467 -8.867 1 74.75 86 ILE A N 1
ATOM 688 C CA . ILE A 1 86 ? -3.709 -3.557 -8.758 1 74.75 86 ILE A CA 1
ATOM 689 C C . ILE A 1 86 ? -4.398 -4.887 -9.055 1 74.75 86 ILE A C 1
ATOM 691 O O . ILE A 1 86 ? -3.857 -5.723 -9.781 1 74.75 86 ILE A O 1
ATOM 695 N N . ALA A 1 87 ? -5.586 -5 -8.508 1 75.38 87 ALA A N 1
ATOM 696 C CA . ALA A 1 87 ? -6.367 -6.219 -8.703 1 75.38 87 ALA A CA 1
ATOM 697 C C . ALA A 1 87 ? -6.66 -6.449 -10.18 1 75.38 87 ALA A C 1
ATOM 699 O O . ALA A 1 87 ? -6.598 -7.586 -10.664 1 75.38 87 ALA A O 1
ATOM 700 N N . LYS A 1 88 ? -7.02 -5.383 -10.781 1 73.88 88 LYS A N 1
ATOM 701 C CA . LYS A 1 88 ? -7.289 -5.477 -12.219 1 73.88 88 LYS A CA 1
ATOM 702 C C . LYS A 1 88 ? -6.059 -5.953 -12.977 1 73.88 88 LYS A C 1
ATOM 704 O O . LYS A 1 88 ? -6.164 -6.77 -13.891 1 73.88 88 LYS A O 1
ATOM 709 N N . TYR A 1 89 ? -4.918 -5.52 -12.594 1 72.94 89 TYR A N 1
ATOM 710 C CA . TYR A 1 89 ? -3.672 -5.949 -13.219 1 72.94 89 TYR A CA 1
ATOM 711 C C . TYR A 1 89 ? -3.418 -7.43 -12.969 1 72.94 89 TYR A C 1
ATOM 713 O O . TYR A 1 89 ? -3.045 -8.164 -13.883 1 72.94 89 TYR A O 1
ATOM 721 N N . LEU A 1 90 ? -3.668 -7.824 -11.844 1 73.12 90 LEU A N 1
ATOM 722 C CA . LEU A 1 90 ? -3.395 -9.203 -11.461 1 73.12 90 LEU A CA 1
ATOM 723 C C . LEU A 1 90 ? -4.367 -10.164 -12.141 1 73.12 90 LEU A C 1
ATOM 725 O O . LEU A 1 90 ? -3.992 -11.281 -12.492 1 73.12 90 LEU A O 1
ATOM 729 N N . ASN A 1 91 ? -5.551 -9.625 -12.266 1 71.69 91 ASN A N 1
ATOM 730 C CA . ASN A 1 91 ? -6.582 -10.484 -12.844 1 71.69 91 ASN A CA 1
ATOM 731 C C . ASN A 1 91 ? -6.582 -10.414 -14.367 1 71.69 91 ASN A C 1
ATOM 733 O O . ASN A 1 91 ? -7.207 -11.242 -15.031 1 71.69 91 ASN A O 1
ATOM 737 N N . THR A 1 92 ? -6.082 -9.266 -14.844 1 62.84 92 THR A N 1
ATOM 738 C CA . THR A 1 92 ? -6.066 -9.18 -16.297 1 62.84 92 THR A CA 1
ATOM 739 C C . THR A 1 92 ? -4.938 -10.031 -16.875 1 62.84 92 THR A C 1
ATOM 741 O O . THR A 1 92 ? -3.807 -9.984 -16.391 1 62.84 92 THR A O 1
ATOM 744 N N . GLU A 1 93 ? -5.184 -11.219 -17.375 1 53.53 93 GLU A N 1
ATOM 745 C CA . GLU A 1 93 ? -4.348 -12.109 -18.172 1 53.53 93 GLU A CA 1
ATOM 746 C C . GLU A 1 93 ? -3.629 -11.344 -19.281 1 53.53 93 GLU A C 1
ATOM 748 O O . GLU A 1 93 ? -4.27 -10.672 -20.094 1 53.53 93 GLU A O 1
ATOM 753 N N . LYS A 1 94 ? -2.531 -10.539 -18.984 1 46.03 94 LYS A N 1
ATOM 754 C CA . LYS A 1 94 ? -1.99 -10.414 -20.344 1 46.03 94 LYS A CA 1
ATOM 755 C C . LYS A 1 94 ? -1.412 -11.742 -20.828 1 46.03 94 LYS A C 1
ATOM 757 O O . LYS A 1 94 ? -0.968 -12.562 -20.016 1 46.03 94 LYS A O 1
ATOM 762 N N . ALA B 1 1 ? -18.297 12.453 -5.906 1 23.62 1 ALA B N 1
ATOM 763 C CA . ALA B 1 1 ? -17.766 11.234 -6.504 1 23.62 1 ALA B CA 1
ATOM 764 C C . ALA B 1 1 ? -18.25 10 -5.754 1 23.62 1 ALA B C 1
ATOM 766 O O . ALA B 1 1 ? -17.953 9.836 -4.566 1 23.62 1 ALA B O 1
ATOM 767 N N . SER B 1 2 ? -19.344 9.617 -5.992 1 26.83 2 SER B N 1
ATOM 768 C CA . SER B 1 2 ? -20.172 8.578 -5.387 1 26.83 2 SER B CA 1
ATOM 769 C C . SER B 1 2 ? -19.484 7.215 -5.461 1 26.83 2 SER B C 1
ATOM 771 O O . SER B 1 2 ? -19.188 6.73 -6.551 1 26.83 2 SER B O 1
ATOM 773 N N . TRP B 1 3 ? -18.266 7.055 -5.047 1 33.75 3 TRP B N 1
ATOM 774 C CA . TRP B 1 3 ? -17.812 5.672 -4.91 1 33.75 3 TRP B CA 1
ATOM 775 C C . TRP B 1 3 ? -19 4.73 -4.75 1 33.75 3 TRP B C 1
ATOM 777 O O . TRP B 1 3 ? -19.938 5.012 -3.986 1 33.75 3 TRP B O 1
ATOM 787 N N . GLY B 1 4 ? -19.578 4.289 -5.777 1 38.81 4 GLY B N 1
ATOM 788 C CA . GLY B 1 4 ? -20.672 3.359 -5.57 1 38.81 4 GLY B CA 1
ATOM 789 C C . GLY B 1 4 ? -20.609 2.646 -4.23 1 38.81 4 GLY B C 1
ATOM 790 O O . GLY B 1 4 ? -19.516 2.334 -3.74 1 38.81 4 GLY B O 1
ATOM 791 N N . LYS B 1 5 ? -21.391 3.062 -3.174 1 42.81 5 LYS B N 1
ATOM 792 C CA . LYS B 1 5 ? -21.625 2.584 -1.813 1 42.81 5 LYS B CA 1
ATOM 793 C C . LYS B 1 5 ? -21.375 1.079 -1.712 1 42.81 5 LYS B C 1
ATOM 795 O O . LYS B 1 5 ? -22.312 0.284 -1.885 1 42.81 5 LYS B O 1
ATOM 800 N N . SER B 1 6 ? -20.531 0.529 -2.541 1 51.06 6 SER B N 1
ATOM 801 C CA . SER B 1 6 ? -20.531 -0.897 -2.232 1 51.06 6 SER B CA 1
ATOM 802 C C . SER B 1 6 ? -20.344 -1.138 -0.738 1 51.06 6 SER B C 1
ATOM 804 O O . SER B 1 6 ? -19.531 -0.464 -0.091 1 51.06 6 SER B O 1
ATOM 806 N N . ASP B 1 7 ? -21.344 -1.47 -0.188 1 67.81 7 ASP B N 1
ATOM 807 C CA . ASP B 1 7 ? -21.5 -1.833 1.217 1 67.81 7 ASP B CA 1
ATOM 808 C C . ASP B 1 7 ? -20.281 -2.596 1.727 1 67.81 7 ASP B C 1
ATOM 810 O O . ASP B 1 7 ? -20.141 -3.793 1.472 1 67.81 7 ASP B O 1
ATOM 814 N N . THR B 1 8 ? -19.141 -1.884 1.788 1 76.06 8 THR B N 1
ATOM 815 C CA . THR B 1 8 ? -18 -2.559 2.404 1 76.06 8 THR B CA 1
ATOM 816 C C . THR B 1 8 ? -18.094 -2.496 3.926 1 76.06 8 THR B C 1
ATOM 818 O O . THR B 1 8 ? -18.453 -1.458 4.488 1 76.06 8 THR B O 1
ATOM 821 N N . LYS B 1 9 ? -18.109 -3.66 4.434 1 84 9 LYS B N 1
ATOM 822 C CA . LYS B 1 9 ? -18 -3.73 5.887 1 84 9 LYS B CA 1
ATOM 823 C C . LYS B 1 9 ? -16.531 -3.826 6.324 1 84 9 LYS B C 1
ATOM 825 O O . LYS B 1 9 ? -15.773 -4.629 5.789 1 84 9 LYS B O 1
ATOM 830 N N . GLU B 1 10 ? -16.219 -2.787 7.195 1 85.38 10 GLU B N 1
ATOM 831 C CA . GLU B 1 10 ? -14.828 -2.727 7.664 1 85.38 10 GLU B CA 1
ATOM 832 C C . GLU B 1 10 ? -14.75 -2.908 9.18 1 85.38 10 GLU B C 1
ATOM 834 O O . GLU B 1 10 ? -15.703 -2.611 9.891 1 85.38 10 GLU B O 1
ATOM 839 N N . LEU B 1 11 ? -13.625 -3.609 9.539 1 87.62 11 LEU B N 1
ATOM 840 C CA . LEU B 1 11 ? -13.312 -3.752 10.961 1 87.62 11 LEU B CA 1
ATOM 841 C C . LEU B 1 11 ? -12.023 -3.014 11.312 1 87.62 11 LEU B C 1
ATOM 843 O O . LEU B 1 11 ? -10.977 -3.26 10.711 1 87.62 11 LEU B O 1
ATOM 847 N N . TYR B 1 12 ? -12.188 -2.105 12.203 1 85.94 12 TYR B N 1
ATOM 848 C CA . TYR B 1 12 ? -11.008 -1.417 12.703 1 85.94 12 TYR B CA 1
ATOM 849 C C . TYR B 1 12 ? -10.266 -2.277 13.719 1 85.94 12 TYR B C 1
ATOM 851 O O . TYR B 1 12 ? -10.711 -2.432 14.859 1 85.94 12 TYR B O 1
ATOM 859 N N . ARG B 1 13 ? -9.094 -2.789 13.172 1 88.31 13 ARG B N 1
ATOM 860 C CA . ARG B 1 13 ? -8.336 -3.723 14 1 88.31 13 ARG B CA 1
ATOM 861 C C . ARG B 1 13 ? -7.492 -2.98 15.031 1 88.31 13 ARG B C 1
ATOM 863 O O . ARG B 1 13 ? -7.324 -3.455 16.156 1 88.31 13 ARG B O 1
ATOM 870 N N . MET B 1 14 ? -6.996 -1.879 14.625 1 87.62 14 MET B N 1
ATOM 871 C CA . MET B 1 14 ? -6.113 -1.15 15.531 1 87.62 14 MET B CA 1
ATOM 872 C C . MET B 1 14 ? -6.172 0.349 15.266 1 87.62 14 MET B C 1
ATOM 874 O O . MET B 1 14 ? -6.098 0.778 14.109 1 87.62 14 MET B O 1
ATOM 878 N N . ILE B 1 15 ? -6.441 1.059 16.281 1 87.75 15 ILE B N 1
ATOM 879 C CA . ILE B 1 15 ? -6.266 2.506 16.266 1 87.75 15 ILE B CA 1
ATOM 880 C C . ILE B 1 15 ? -5.375 2.922 17.438 1 87.75 15 ILE B C 1
ATOM 882 O O . ILE B 1 15 ? -5.758 2.779 18.609 1 87.75 15 ILE B O 1
ATOM 886 N N . ASP B 1 16 ? -4.176 3.176 17.016 1 90.88 16 ASP B N 1
ATOM 887 C CA . ASP B 1 16 ? -3.211 3.602 18.016 1 90.88 16 ASP B CA 1
ATOM 888 C C . ASP B 1 16 ? -2.826 5.066 17.828 1 90.88 16 ASP B C 1
ATOM 890 O O . ASP B 1 16 ? -1.961 5.387 17.016 1 90.88 16 ASP B O 1
ATOM 894 N N . ASP B 1 17 ? -3.361 5.93 18.547 1 85.88 17 ASP B N 1
ATOM 895 C CA . ASP B 1 17 ? -3.117 7.363 18.422 1 85.88 17 ASP B CA 1
ATOM 896 C C . ASP B 1 17 ? -1.682 7.711 18.812 1 85.88 17 ASP B C 1
ATOM 898 O O . ASP B 1 17 ? -1.076 8.617 18.234 1 85.88 17 ASP B O 1
ATOM 902 N N . GLU B 1 18 ? -1.253 7.062 19.766 1 88.94 18 GLU B N 1
ATOM 903 C CA . GLU B 1 18 ? 0.105 7.348 20.219 1 88.94 18 GLU B CA 1
ATOM 904 C C . GLU B 1 18 ? 1.129 7.008 19.141 1 88.94 18 GLU B C 1
ATOM 906 O O . GLU B 1 18 ? 2.068 7.773 18.906 1 88.94 18 GLU B O 1
ATOM 911 N N . LYS B 1 19 ? 0.92 5.938 18.5 1 88.62 19 LYS B N 1
ATOM 912 C CA . LYS B 1 19 ? 1.83 5.516 17.438 1 88.62 19 LYS B CA 1
ATOM 913 C C . LYS B 1 19 ? 1.367 6.035 16.078 1 88.62 19 LYS B C 1
ATOM 915 O O . LYS B 1 19 ? 2.078 5.898 15.086 1 88.62 19 LYS B O 1
ATOM 920 N N . ARG B 1 20 ? 0.227 6.586 16.031 1 89.31 20 ARG B N 1
ATOM 921 C CA . ARG B 1 20 ? -0.387 7.117 14.812 1 89.31 20 ARG B CA 1
ATOM 922 C C . ARG B 1 20 ? -0.543 6.023 13.758 1 89.31 20 ARG B C 1
ATOM 924 O O . ARG B 1 20 ? -0.142 6.207 12.609 1 89.31 20 ARG B O 1
ATOM 931 N N . ILE B 1 21 ? -1.111 4.938 14.25 1 89.62 21 ILE B N 1
ATOM 932 C CA . ILE B 1 21 ? -1.341 3.775 13.398 1 89.62 21 ILE B CA 1
ATOM 933 C C . ILE B 1 21 ? -2.838 3.486 13.312 1 89.62 21 ILE B C 1
ATOM 935 O O . ILE B 1 21 ? -3.549 3.551 14.32 1 89.62 21 ILE B O 1
ATOM 939 N N . ILE B 1 22 ? -3.266 3.26 12.125 1 86.75 22 ILE B N 1
ATOM 940 C CA . ILE B 1 22 ? -4.621 2.777 11.891 1 86.75 22 ILE B CA 1
ATOM 941 C C . ILE B 1 22 ? -4.578 1.506 11.047 1 86.75 22 ILE B C 1
ATOM 943 O O . ILE B 1 22 ? -3.873 1.449 10.031 1 86.75 22 ILE B O 1
ATOM 947 N N . GLU B 1 23 ? -5.246 0.482 11.617 1 87.75 23 GLU B N 1
ATOM 948 C CA . GLU B 1 23 ? -5.367 -0.775 10.883 1 87.75 23 GLU B CA 1
ATOM 949 C C . GLU B 1 23 ? -6.832 -1.127 10.633 1 87.75 23 GLU B C 1
ATOM 951 O O . GLU B 1 23 ? -7.637 -1.166 11.57 1 87.75 23 GLU B O 1
ATOM 956 N N . VAL B 1 24 ? -7.137 -1.364 9.359 1 87.38 24 VAL B N 1
ATOM 957 C CA . VAL B 1 24 ? -8.508 -1.656 8.961 1 87.38 24 VAL B CA 1
ATOM 958 C C . VAL B 1 24 ? -8.547 -2.924 8.109 1 87.38 24 VAL B C 1
ATOM 960 O O . VAL B 1 24 ? -7.762 -3.068 7.168 1 87.38 24 VAL B O 1
ATOM 963 N N . GLU B 1 25 ? -9.453 -3.789 8.508 1 88.75 25 GLU B N 1
ATOM 964 C CA . GLU B 1 25 ? -9.672 -5.008 7.73 1 88.75 25 GLU B CA 1
ATOM 965 C C . GLU B 1 25 ? -11 -4.961 6.984 1 88.75 25 GLU B C 1
ATOM 967 O O . GLU B 1 25 ? -12.023 -4.582 7.555 1 88.75 25 GLU B O 1
ATOM 972 N N . VAL B 1 26 ? -10.93 -5.273 5.688 1 87.25 26 VAL B N 1
ATOM 973 C CA . VAL B 1 26 ? -12.172 -5.43 4.941 1 87.25 26 VAL B CA 1
ATOM 974 C C . VAL B 1 26 ? -12.797 -6.789 5.246 1 87.25 26 VAL B C 1
ATOM 976 O O . VAL B 1 26 ? -12.188 -7.828 4.977 1 87.25 26 VAL B O 1
ATOM 979 N N . ILE B 1 27 ? -13.992 -6.715 5.77 1 90.06 27 ILE B N 1
ATOM 980 C CA . ILE B 1 27 ? -14.586 -7.973 6.219 1 90.06 27 ILE B CA 1
ATOM 981 C C . ILE B 1 27 ? -15.656 -8.422 5.227 1 90.06 27 ILE B C 1
ATOM 983 O O . ILE B 1 27 ? -15.984 -9.609 5.16 1 90.06 27 ILE B O 1
ATOM 987 N N . GLU B 1 28 ? -16.312 -7.531 4.609 1 86.94 28 GLU B N 1
ATOM 988 C CA . GLU B 1 28 ? -17.312 -7.855 3.604 1 86.94 28 GLU B CA 1
ATOM 989 C C . GLU B 1 28 ? -17.375 -6.781 2.52 1 86.94 28 GLU B C 1
ATOM 991 O O . GLU B 1 28 ? -17.156 -5.602 2.791 1 86.94 28 GLU B O 1
ATOM 996 N N . GLY B 1 29 ? -17.625 -7.238 1.25 1 81.69 29 GLY B N 1
ATOM 997 C CA . GLY B 1 29 ? -17.828 -6.309 0.15 1 81.69 29 GLY B CA 1
ATOM 998 C C . GLY B 1 29 ? -16.531 -5.742 -0.401 1 81.69 29 GLY B C 1
ATOM 999 O O . GLY B 1 29 ? -15.445 -6.246 -0.095 1 81.69 29 GLY B O 1
ATOM 1000 N N . GLY B 1 30 ? -16.75 -4.867 -1.416 1 76.69 30 GLY B N 1
ATOM 1001 C CA . GLY B 1 30 ? -15.594 -4.195 -2.004 1 76.69 30 GLY B CA 1
ATOM 1002 C C . GLY B 1 30 ? -14.648 -5.145 -2.721 1 76.69 30 GLY B C 1
ATOM 1003 O O . GLY B 1 30 ? -15.07 -5.898 -3.602 1 76.69 30 GLY B O 1
ATOM 1004 N N . LEU B 1 31 ? -13.414 -5.141 -2.172 1 75.94 31 LEU B N 1
ATOM 1005 C CA . LEU B 1 31 ? -12.359 -5.918 -2.814 1 75.94 31 LEU B CA 1
ATOM 1006 C C . LEU B 1 31 ? -12.562 -7.41 -2.57 1 75.94 31 LEU B C 1
ATOM 1008 O O . LEU B 1 31 ? -12.117 -8.242 -3.369 1 75.94 31 LEU B O 1
ATOM 1012 N N . LYS B 1 32 ? -13.211 -7.723 -1.59 1 81.56 32 LYS B N 1
ATOM 1013 C CA . LYS B 1 32 ? -13.516 -9.125 -1.337 1 81.56 32 LYS B CA 1
ATOM 1014 C C . LYS B 1 32 ? -14.414 -9.703 -2.43 1 81.56 32 LYS B C 1
ATOM 1016 O O . LYS B 1 32 ? -14.273 -10.859 -2.814 1 81.56 32 LYS B O 1
ATOM 1021 N N . ASP B 1 33 ? -15.211 -8.797 -2.877 1 81.12 33 ASP B N 1
ATOM 1022 C CA . ASP B 1 33 ? -16.094 -9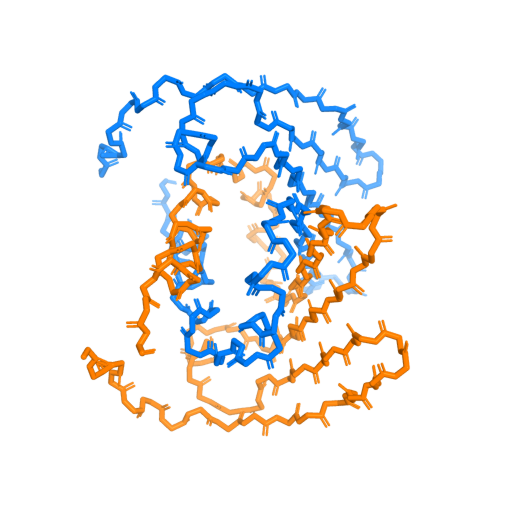.203 -3.969 1 81.12 33 ASP B CA 1
ATOM 1023 C C . ASP B 1 33 ? -15.297 -9.445 -5.25 1 81.12 33 ASP B C 1
ATOM 1025 O O . ASP B 1 33 ? -15.781 -10.109 -6.172 1 81.12 33 ASP B O 1
ATOM 1029 N N . LEU B 1 34 ? -14.141 -8.953 -5.254 1 75.94 34 LEU B N 1
ATOM 1030 C CA . LEU B 1 34 ? -13.305 -9.117 -6.438 1 75.94 34 LEU B CA 1
ATOM 1031 C C . LEU B 1 34 ? -12.391 -10.328 -6.293 1 75.94 34 LEU B C 1
ATOM 1033 O O . LEU B 1 34 ? -11.586 -10.617 -7.184 1 75.94 34 LEU B O 1
ATOM 1037 N N . GLY B 1 35 ? -12.477 -10.984 -5.188 1 76.56 35 GLY B N 1
ATOM 1038 C CA . GLY B 1 35 ? -11.766 -12.242 -5.074 1 76.56 35 GLY B CA 1
ATOM 1039 C C . GLY B 1 35 ? -10.656 -12.211 -4.047 1 76.56 35 GLY B C 1
ATOM 1040 O O . GLY B 1 35 ? -9.906 -13.18 -3.904 1 76.56 35 GLY B O 1
ATOM 1041 N N . PHE B 1 36 ? -10.664 -11.141 -3.32 1 80.81 36 PHE B N 1
ATOM 1042 C CA . PHE B 1 36 ? -9.641 -11.078 -2.279 1 80.81 36 PHE B CA 1
ATOM 1043 C C . PHE B 1 36 ? -10.203 -11.555 -0.945 1 80.81 36 PHE B C 1
ATOM 1045 O O . PHE B 1 36 ? -11.125 -10.953 -0.4 1 80.81 36 PHE B O 1
ATOM 1052 N N . ASP B 1 37 ? -9.609 -12.578 -0.499 1 82.69 37 ASP B N 1
ATOM 1053 C CA . ASP B 1 37 ? -10.133 -13.156 0.734 1 82.69 37 ASP B CA 1
ATOM 1054 C C . ASP B 1 37 ? -9.648 -12.375 1.956 1 82.69 37 ASP B C 1
ATOM 1056 O O . ASP B 1 37 ? -10.336 -12.328 2.979 1 82.69 37 ASP B O 1
ATOM 1060 N N . TYR B 1 38 ? -8.57 -11.922 1.854 1 89.31 38 TYR B N 1
ATOM 1061 C CA . TYR B 1 38 ? -7.992 -11.188 2.973 1 89.31 38 TYR B CA 1
ATOM 1062 C C . TYR B 1 38 ? -7.426 -9.852 2.512 1 89.31 38 TYR B C 1
ATOM 1064 O O . TYR B 1 38 ? -6.664 -9.789 1.544 1 89.31 38 TYR B O 1
ATOM 1072 N N . LEU B 1 39 ? -7.906 -8.828 3.256 1 87.94 39 LEU B N 1
ATOM 1073 C CA . LEU B 1 39 ? -7.441 -7.48 2.945 1 87.94 39 LEU B CA 1
ATOM 1074 C C . LEU B 1 39 ? -7.273 -6.656 4.215 1 87.94 39 LEU B C 1
ATOM 1076 O O . LEU B 1 39 ? -8.258 -6.312 4.871 1 87.94 39 LEU B O 1
ATOM 1080 N N . LEU B 1 40 ? -6.027 -6.422 4.566 1 90.25 40 LEU B N 1
ATOM 1081 C CA . LEU B 1 40 ? -5.684 -5.605 5.723 1 90.25 40 LEU B CA 1
ATOM 1082 C C . LEU B 1 40 ? -4.91 -4.359 5.297 1 90.25 40 LEU B C 1
ATOM 1084 O O . LEU B 1 40 ? -3.916 -4.461 4.574 1 90.25 40 LEU B O 1
ATOM 1088 N N . ILE B 1 41 ? -5.43 -3.207 5.664 1 89 41 ILE B N 1
ATOM 1089 C CA . ILE B 1 41 ? -4.773 -1.944 5.348 1 89 41 ILE B CA 1
ATOM 1090 C C . ILE B 1 41 ? -4.273 -1.287 6.629 1 89 41 ILE B C 1
ATOM 1092 O O . ILE B 1 41 ? -5 -1.225 7.625 1 89 41 ILE B O 1
ATOM 1096 N N . ARG B 1 42 ? -3.059 -0.943 6.547 1 88.12 42 ARG B N 1
ATOM 1097 C CA . ARG B 1 42 ? -2.447 -0.275 7.691 1 88.12 42 ARG B CA 1
ATOM 1098 C C . ARG B 1 42 ? -1.81 1.047 7.277 1 88.12 42 ARG B C 1
ATOM 1100 O O . ARG B 1 42 ? -1.103 1.112 6.27 1 88.12 42 ARG B O 1
ATOM 1107 N N . ALA B 1 43 ? -2.129 2.08 8.016 1 87.81 43 ALA B N 1
ATOM 1108 C CA . ALA B 1 43 ? -1.483 3.375 7.805 1 87.81 43 ALA B CA 1
ATOM 1109 C C . ALA B 1 43 ? -0.772 3.844 9.07 1 87.81 43 ALA B C 1
ATOM 1111 O O . ALA B 1 43 ? -1.315 3.736 10.172 1 87.81 43 ALA B O 1
ATOM 1112 N N . GLU B 1 44 ? 0.43 4.18 8.859 1 90.81 44 GLU B N 1
ATOM 1113 C CA . GLU B 1 44 ? 1.263 4.695 9.945 1 90.81 44 GLU B CA 1
ATOM 1114 C C . GLU B 1 44 ? 1.825 6.07 9.602 1 90.81 44 GLU B C 1
ATOM 1116 O O . GLU B 1 44 ? 2.309 6.289 8.484 1 90.81 44 GLU B O 1
ATOM 1121 N N . ILE B 1 45 ? 1.68 6.938 10.523 1 90.38 45 ILE B N 1
ATOM 1122 C CA . ILE B 1 45 ? 2.256 8.266 10.359 1 90.38 45 ILE B CA 1
ATOM 1123 C C . ILE B 1 45 ? 3.49 8.406 11.25 1 90.38 45 ILE B C 1
ATOM 1125 O O . ILE B 1 45 ? 3.41 8.227 12.469 1 90.38 45 ILE B O 1
ATOM 1129 N N . ILE B 1 46 ? 4.586 8.688 10.578 1 91.75 46 ILE B N 1
ATOM 1130 C CA . ILE B 1 46 ? 5.867 8.812 11.266 1 91.75 46 ILE B CA 1
ATOM 1131 C C . ILE B 1 46 ? 6.406 10.234 11.094 1 91.75 46 ILE B C 1
ATOM 1133 O O . ILE B 1 46 ? 6.703 10.656 9.977 1 91.75 46 ILE B O 1
ATOM 1137 N N . GLU B 1 47 ? 6.586 10.852 12.133 1 87.56 47 GLU B N 1
ATOM 1138 C CA . GLU B 1 47 ? 7.172 12.188 12.055 1 87.56 47 GLU B CA 1
ATOM 1139 C C . GLU B 1 47 ? 8.68 12.117 11.852 1 87.56 47 GLU B C 1
ATOM 1141 O O . GLU B 1 47 ? 9.391 11.461 12.617 1 87.56 47 GLU B O 1
ATOM 1146 N N . LYS B 1 48 ? 9.148 12.625 10.789 1 85.75 48 LYS B N 1
ATOM 1147 C CA . LYS B 1 48 ? 10.586 12.664 10.492 1 85.75 48 LYS B CA 1
ATOM 1148 C C . LYS B 1 48 ? 11.219 13.93 11.055 1 85.75 48 LYS B C 1
ATOM 1150 O O . LYS B 1 48 ? 12.234 13.867 11.758 1 85.75 48 LYS B O 1
ATOM 1155 N N . ASP B 1 49 ? 10.703 15.016 10.695 1 85.69 49 ASP B N 1
ATOM 1156 C CA . ASP B 1 49 ? 11.094 16.328 11.195 1 85.69 49 ASP B CA 1
ATOM 1157 C C . ASP B 1 49 ? 9.883 17.25 11.297 1 85.69 49 ASP B C 1
ATOM 1159 O O . ASP B 1 49 ? 8.758 16.859 10.984 1 85.69 49 ASP B O 1
ATOM 1163 N N . PRO B 1 50 ? 10.133 18.453 11.859 1 82.81 50 PRO B N 1
ATOM 1164 C CA . PRO B 1 50 ? 8.992 19.344 12.102 1 82.81 50 PRO B CA 1
ATOM 1165 C C . PRO B 1 50 ? 8.227 19.672 10.828 1 82.81 50 PRO B C 1
ATOM 1167 O O . PRO B 1 50 ? 7.047 20.047 10.891 1 82.81 50 PRO B O 1
ATOM 1170 N N . GLN B 1 51 ? 8.797 19.516 9.656 1 85.69 51 GLN B N 1
ATOM 1171 C CA . GLN B 1 51 ? 8.148 19.984 8.438 1 85.69 51 GLN B CA 1
ATOM 1172 C C . GLN B 1 51 ? 7.703 18.812 7.562 1 85.69 51 GLN B C 1
ATOM 1174 O O . GLN B 1 51 ? 6.867 18.984 6.668 1 85.69 51 GLN B O 1
ATOM 1179 N N . THR B 1 52 ? 8.336 17.688 7.824 1 84.19 52 THR B N 1
ATOM 1180 C CA . THR B 1 52 ? 8.07 16.562 6.934 1 84.19 52 THR B CA 1
ATOM 1181 C C . THR B 1 52 ? 7.578 15.359 7.723 1 84.19 52 THR B C 1
ATOM 1183 O O . THR B 1 52 ? 8.039 15.109 8.836 1 84.19 52 THR B O 1
ATOM 1186 N N . THR B 1 53 ? 6.539 14.812 7.254 1 87.56 53 THR B N 1
ATOM 1187 C CA . THR B 1 53 ? 5.957 13.602 7.824 1 87.56 53 THR B CA 1
ATOM 1188 C C . THR B 1 53 ? 6 12.453 6.82 1 87.56 53 THR B C 1
ATOM 1190 O O . THR B 1 53 ? 5.766 12.656 5.629 1 87.56 53 THR B O 1
ATOM 1193 N N . ILE B 1 54 ? 6.395 11.312 7.328 1 91.06 54 ILE B N 1
ATOM 1194 C CA . ILE B 1 54 ? 6.379 10.109 6.496 1 91.06 54 ILE B CA 1
ATOM 1195 C C . ILE B 1 54 ? 5.113 9.305 6.77 1 91.06 54 ILE B C 1
ATOM 1197 O O . ILE B 1 54 ? 4.754 9.078 7.926 1 91.06 54 ILE B O 1
ATOM 1201 N N . VAL B 1 55 ? 4.43 9.016 5.629 1 88.81 55 VAL B N 1
ATOM 1202 C CA . VAL B 1 55 ? 3.297 8.102 5.73 1 88.81 55 VAL B CA 1
ATOM 1203 C C . VAL B 1 55 ? 3.684 6.734 5.168 1 88.81 55 VAL B C 1
ATOM 1205 O O . VAL B 1 55 ? 4.242 6.645 4.074 1 88.81 55 VAL B O 1
ATOM 1208 N N . ARG B 1 56 ? 3.428 5.715 5.98 1 90.44 56 ARG B N 1
ATOM 1209 C CA . ARG B 1 56 ? 3.646 4.34 5.551 1 90.44 56 ARG B CA 1
ATOM 1210 C C . ARG B 1 56 ? 2.326 3.59 5.422 1 90.44 56 ARG B C 1
ATOM 1212 O O . ARG B 1 56 ? 1.601 3.424 6.406 1 90.44 56 ARG B O 1
ATOM 1219 N N . SER B 1 57 ? 2.029 3.238 4.184 1 88.81 57 SER B N 1
ATOM 1220 C CA . SER B 1 57 ? 0.822 2.459 3.924 1 88.81 57 SER B CA 1
ATOM 1221 C C . SER B 1 57 ? 1.163 1.02 3.557 1 88.81 57 SER B C 1
ATOM 1223 O O . SER B 1 57 ? 1.973 0.778 2.658 1 88.81 57 SER B O 1
ATOM 1225 N N . THR B 1 58 ? 0.588 0.139 4.285 1 90.06 58 THR B N 1
ATOM 1226 C CA . THR B 1 58 ? 0.795 -1.282 4.031 1 90.06 58 THR B CA 1
ATOM 1227 C C . THR B 1 58 ? -0.525 -1.969 3.693 1 90.06 58 THR B C 1
ATOM 1229 O O . THR B 1 58 ? -1.547 -1.711 4.332 1 90.06 58 THR B O 1
ATOM 1232 N N . VAL B 1 59 ? -0.478 -2.746 2.691 1 89.25 59 VAL B N 1
ATOM 1233 C CA . VAL B 1 59 ? -1.633 -3.562 2.336 1 89.25 59 VAL B CA 1
ATOM 1234 C C . VAL B 1 59 ? -1.225 -5.031 2.268 1 89.25 59 VAL B C 1
ATOM 1236 O O . VAL B 1 59 ? -0.271 -5.387 1.57 1 89.25 59 VAL B O 1
ATOM 1239 N N . ASP B 1 60 ? -1.912 -5.758 3.047 1 90.31 60 ASP B N 1
ATOM 1240 C CA . ASP B 1 60 ? -1.776 -7.207 2.982 1 90.31 60 ASP B CA 1
ATOM 1241 C C . ASP B 1 60 ? -2.994 -7.844 2.32 1 90.31 60 ASP B C 1
ATOM 1243 O O . ASP B 1 60 ? -4.133 -7.555 2.691 1 90.31 60 ASP B O 1
ATOM 1247 N N . TYR B 1 61 ? -2.695 -8.68 1.335 1 89.25 61 TYR B N 1
ATOM 1248 C CA . TYR B 1 61 ? -3.811 -9.375 0.7 1 89.25 61 TYR B CA 1
ATOM 1249 C C . TYR B 1 61 ? -3.391 -10.758 0.218 1 89.25 61 TYR B C 1
ATOM 1251 O O . TYR B 1 61 ? -2.215 -10.992 -0.068 1 89.25 61 TYR B O 1
ATOM 1259 N N . GLU B 1 62 ? -4.359 -11.594 0.256 1 89 62 GLU B N 1
ATOM 1260 C CA . GLU B 1 62 ? -4.141 -12.961 -0.212 1 89 62 GLU B CA 1
ATOM 1261 C C . GLU B 1 62 ? -4.52 -13.102 -1.683 1 89 62 GLU B C 1
ATOM 1263 O O . GLU B 1 62 ? -5.52 -12.539 -2.131 1 89 62 GLU B O 1
ATOM 1268 N N . ILE B 1 63 ? -3.613 -13.922 -2.361 1 84 63 ILE B N 1
ATOM 1269 C CA . ILE B 1 63 ? -3.908 -14.195 -3.764 1 84 63 ILE B CA 1
ATOM 1270 C C . ILE B 1 63 ? -3.74 -15.688 -4.043 1 84 63 ILE B C 1
ATOM 1272 O O . ILE B 1 63 ? -3.172 -16.422 -3.23 1 84 63 ILE B O 1
ATOM 1276 N N . ASP B 1 64 ? -4.344 -16.031 -5.156 1 82.81 64 ASP B N 1
ATOM 1277 C CA . ASP B 1 64 ? -4.074 -17.391 -5.641 1 82.81 64 ASP B CA 1
ATOM 1278 C C . ASP B 1 64 ? -2.594 -17.562 -5.973 1 82.81 64 ASP B C 1
ATOM 1280 O O . ASP B 1 64 ? -1.982 -16.688 -6.59 1 82.81 64 ASP B O 1
ATOM 1284 N N . ASP B 1 65 ? -2.105 -18.719 -5.578 1 80.75 65 ASP B N 1
ATOM 1285 C CA . ASP B 1 65 ? -0.689 -19 -5.797 1 80.75 65 ASP B CA 1
ATOM 1286 C C . ASP B 1 65 ? -0.336 -18.906 -7.281 1 80.75 65 ASP B C 1
ATOM 1288 O O . ASP B 1 65 ? 0.785 -18.531 -7.637 1 80.75 65 ASP B O 1
ATOM 1292 N N . LYS B 1 66 ? -1.282 -19.047 -8.094 1 80.75 66 LYS B N 1
ATOM 1293 C CA . LYS B 1 66 ? -1.042 -19.016 -9.539 1 80.75 66 LYS B CA 1
ATOM 1294 C C . LYS B 1 66 ? -0.787 -17.594 -10.023 1 80.75 66 LYS B C 1
ATOM 1296 O O . LYS B 1 66 ? -0.215 -17.406 -11.102 1 80.75 66 LYS B O 1
ATOM 1301 N N . LEU B 1 67 ? -1.166 -16.672 -9.156 1 78.12 67 LEU B N 1
ATOM 1302 C CA . LEU B 1 67 ? -1.007 -15.273 -9.539 1 78.12 67 LEU B CA 1
ATOM 1303 C C . LEU B 1 67 ? 0.238 -14.672 -8.898 1 78.12 67 LEU B C 1
ATOM 1305 O O . LEU B 1 67 ? 0.63 -13.555 -9.227 1 78.12 67 LEU B O 1
ATOM 1309 N N . ALA B 1 68 ? 0.92 -15.438 -8.102 1 75.38 68 ALA B N 1
ATOM 1310 C CA . ALA B 1 68 ? 2.041 -14.914 -7.328 1 75.38 68 ALA B CA 1
ATOM 1311 C C . ALA B 1 68 ? 3.162 -14.43 -8.242 1 75.38 68 ALA B C 1
ATOM 1313 O O . ALA B 1 68 ? 3.826 -13.438 -7.945 1 75.38 68 ALA B O 1
ATOM 1314 N N . HIS B 1 69 ? 3.314 -15.125 -9.375 1 76.88 69 HIS B N 1
ATOM 1315 C CA . HIS B 1 69 ? 4.375 -14.75 -10.297 1 76.88 69 HIS B CA 1
ATOM 1316 C C . HIS B 1 69 ? 4.094 -13.398 -10.945 1 76.88 69 HIS B C 1
ATOM 1318 O O . HIS B 1 69 ? 5.02 -12.703 -11.375 1 76.88 69 HIS B O 1
ATOM 1324 N N . LYS B 1 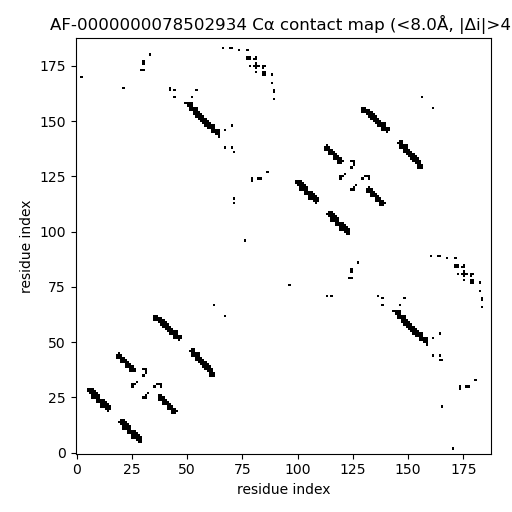70 ? 2.854 -13 -10.945 1 75.69 70 LYS B N 1
ATOM 1325 C CA . LYS B 1 70 ? 2.486 -11.719 -11.555 1 75.69 70 LYS B CA 1
ATOM 1326 C C . LYS B 1 70 ? 2.838 -10.555 -10.633 1 75.69 70 LYS B C 1
ATOM 1328 O O . LYS B 1 70 ? 3.051 -9.438 -11.094 1 75.69 70 LYS B O 1
ATOM 1333 N N . VAL B 1 71 ? 2.846 -10.867 -9.414 1 72.19 71 VAL B N 1
ATOM 1334 C CA . VAL B 1 71 ? 3.15 -9.828 -8.438 1 72.19 71 VAL B CA 1
ATOM 1335 C C . VAL B 1 71 ? 4.578 -9.328 -8.648 1 72.19 71 VAL B C 1
ATOM 1337 O O . VAL B 1 71 ? 4.84 -8.125 -8.578 1 72.19 71 VAL B O 1
ATOM 1340 N N . SER B 1 72 ? 5.387 -10.258 -8.914 1 67.12 72 SER B N 1
ATOM 1341 C CA . SER B 1 72 ? 6.781 -9.891 -9.133 1 67.12 72 SER B CA 1
ATOM 1342 C C . SER B 1 72 ? 6.945 -9.055 -10.398 1 67.12 72 SER B C 1
ATOM 1344 O O . SER B 1 72 ? 7.949 -8.359 -10.562 1 67.12 72 SER B O 1
ATOM 1346 N N . LEU B 1 73 ? 5.945 -9.141 -11.141 1 64.38 73 LEU B N 1
ATOM 1347 C CA . LEU B 1 73 ? 6.02 -8.438 -12.422 1 64.38 73 LEU B CA 1
ATOM 1348 C C . LEU B 1 73 ? 5.293 -7.098 -12.344 1 64.38 73 LEU B C 1
ATOM 1350 O O . LEU B 1 73 ? 5.316 -6.32 -13.297 1 64.38 73 LEU B O 1
ATOM 1354 N N . ILE B 1 74 ? 4.699 -6.969 -11.164 1 61.41 74 ILE B N 1
ATOM 1355 C CA . ILE B 1 74 ? 3.906 -5.746 -11.07 1 61.41 74 ILE B CA 1
ATOM 1356 C C . ILE B 1 74 ? 4.773 -4.543 -11.422 1 61.41 74 ILE B C 1
ATOM 1358 O O . ILE B 1 74 ? 5.871 -4.379 -10.875 1 61.41 74 ILE B O 1
ATOM 1362 N N . LYS B 1 75 ? 4.254 -3.99 -12.586 1 60.12 75 LYS B N 1
ATOM 1363 C CA . LYS B 1 75 ? 4.941 -2.791 -13.055 1 60.12 75 LYS B CA 1
ATOM 1364 C C . LYS B 1 75 ? 4.574 -1.578 -12.203 1 60.12 75 LYS B C 1
ATOM 1366 O O . LYS B 1 75 ? 3.492 -1.532 -11.617 1 60.12 75 LYS B O 1
ATOM 1371 N N . MET B 1 76 ? 5.434 -0.715 -11.992 1 64.69 76 MET B N 1
ATOM 1372 C CA . MET B 1 76 ? 5.293 0.497 -11.188 1 64.69 76 MET B CA 1
ATOM 1373 C C . MET B 1 76 ? 4.062 1.294 -11.617 1 64.69 76 MET B C 1
ATOM 1375 O O . MET B 1 76 ? 3.455 1.992 -10.805 1 64.69 76 MET B O 1
ATOM 1379 N N . GLU B 1 77 ? 3.746 0.973 -12.828 1 67 77 GLU B N 1
ATOM 1380 C CA . GLU B 1 77 ? 2.623 1.74 -13.359 1 67 77 GLU B CA 1
ATOM 1381 C C . GLU B 1 77 ? 1.348 1.474 -12.562 1 67 77 GLU B C 1
ATOM 1383 O O . GLU B 1 77 ? 0.552 2.385 -12.336 1 67 77 GLU B O 1
ATOM 1388 N N . CYS B 1 78 ? 1.162 0.29 -12.156 1 64.5 78 CYS B N 1
ATOM 1389 C CA . CYS B 1 78 ? -0.023 -0.059 -11.375 1 64.5 78 CYS B CA 1
ATOM 1390 C C . CYS B 1 78 ? -0.02 0.649 -10.031 1 64.5 78 CYS B C 1
ATOM 1392 O O . CYS B 1 78 ? -1.066 1.093 -9.555 1 64.5 78 CYS B O 1
ATOM 1394 N N . PHE B 1 79 ? 1.097 0.806 -9.555 1 70.25 79 PHE B N 1
ATOM 1395 C CA . PHE B 1 79 ? 1.219 1.479 -8.266 1 70.25 79 PHE B CA 1
ATOM 1396 C C . PHE B 1 79 ? 0.995 2.979 -8.414 1 70.25 79 PHE B C 1
ATOM 1398 O O . PHE B 1 79 ? 0.392 3.611 -7.547 1 70.25 79 PHE B O 1
ATOM 1405 N N . GLN B 1 80 ? 1.395 3.408 -9.531 1 75.75 80 GLN B N 1
ATOM 1406 C CA . GLN B 1 80 ? 1.237 4.84 -9.766 1 75.75 80 GLN B CA 1
ATOM 1407 C C . GLN B 1 80 ? -0.234 5.246 -9.734 1 75.75 80 GLN B C 1
ATOM 1409 O O . GLN B 1 80 ? -0.594 6.246 -9.117 1 75.75 80 GLN B O 1
ATOM 1414 N N . THR B 1 81 ? -0.987 4.441 -10.336 1 74.56 81 THR B N 1
ATOM 1415 C CA . THR B 1 81 ? -2.412 4.746 -10.359 1 74.56 81 THR B CA 1
ATOM 1416 C C . THR B 1 81 ? -2.994 4.719 -8.945 1 74.56 81 THR B C 1
ATOM 1418 O O . THR B 1 81 ? -3.785 5.59 -8.578 1 74.56 81 THR B O 1
ATOM 1421 N N . ALA B 1 82 ? -2.604 3.789 -8.141 1 74.81 82 ALA B N 1
ATOM 1422 C CA . ALA B 1 82 ? -3.102 3.635 -6.777 1 74.81 82 ALA B CA 1
ATOM 1423 C C . ALA B 1 82 ? -2.691 4.816 -5.906 1 74.81 82 ALA B C 1
ATOM 1425 O O . ALA B 1 82 ? -3.523 5.402 -5.207 1 74.81 82 ALA B O 1
ATOM 1426 N N . ILE B 1 83 ? -1.519 5.254 -6.121 1 76.69 83 ILE B N 1
ATOM 1427 C CA . ILE B 1 83 ? -0.996 6.328 -5.285 1 76.69 83 ILE B CA 1
ATOM 1428 C C . ILE B 1 83 ? -1.57 7.668 -5.75 1 76.69 83 ILE B C 1
ATOM 1430 O O . ILE B 1 83 ? -1.84 8.547 -4.934 1 76.69 83 ILE B O 1
ATOM 1434 N N . GLU B 1 84 ? -1.786 7.723 -7.016 1 79.56 84 GLU B N 1
ATOM 1435 C CA . GLU B 1 84 ? -2.385 8.945 -7.547 1 79.56 84 GLU B CA 1
ATOM 1436 C C . GLU B 1 84 ? -3.777 9.172 -6.969 1 79.56 84 GLU B C 1
ATOM 1438 O O . GLU B 1 84 ? -4.164 10.312 -6.703 1 79.56 84 GLU B O 1
ATOM 1443 N N . ALA B 1 85 ? -4.453 8.133 -6.762 1 75.81 85 ALA B N 1
ATOM 1444 C CA . ALA B 1 85 ? -5.781 8.25 -6.168 1 75.81 85 ALA B CA 1
ATOM 1445 C C . ALA B 1 85 ? -5.695 8.758 -4.73 1 75.81 85 ALA B C 1
ATOM 1447 O O . ALA B 1 85 ? -6.492 9.609 -4.32 1 75.81 85 ALA B O 1
ATOM 1448 N N . ILE B 1 86 ? -4.727 8.383 -3.979 1 75.25 86 ILE B N 1
ATOM 1449 C CA . ILE B 1 86 ? -4.52 8.82 -2.602 1 75.25 86 ILE B CA 1
ATOM 1450 C C . ILE B 1 86 ? -4.039 10.266 -2.586 1 75.25 86 ILE B C 1
ATOM 1452 O O . ILE B 1 86 ? -4.516 11.07 -1.782 1 75.25 86 ILE B O 1
ATOM 1456 N N . ALA B 1 87 ? -3.152 10.547 -3.512 1 75.81 87 ALA B N 1
ATOM 1457 C CA . ALA B 1 87 ? -2.602 11.891 -3.613 1 75.81 87 ALA B CA 1
ATOM 1458 C C . ALA B 1 87 ? -3.697 12.914 -3.906 1 75.81 87 ALA B C 1
ATOM 1460 O O . ALA B 1 87 ? -3.695 14.016 -3.348 1 75.81 87 ALA B O 1
ATOM 1461 N N . LYS B 1 88 ? -4.523 12.508 -4.793 1 74 88 LYS B N 1
ATOM 1462 C CA . LYS B 1 88 ? -5.641 13.391 -5.121 1 74 88 LYS B CA 1
ATOM 1463 C C . LYS B 1 88 ? -6.508 13.664 -3.896 1 74 88 LYS B C 1
ATOM 1465 O O . LYS B 1 88 ? -6.949 14.789 -3.68 1 74 88 LYS B O 1
ATOM 1470 N N . TYR B 1 89 ? -6.699 12.68 -3.096 1 73.62 89 TYR B N 1
ATOM 1471 C CA . TYR B 1 89 ? -7.469 12.844 -1.868 1 73.62 89 TYR B CA 1
ATOM 1472 C C . TYR B 1 89 ? -6.762 13.789 -0.901 1 73.62 89 TYR B C 1
ATOM 1474 O O . TYR B 1 89 ? -7.391 14.664 -0.311 1 73.62 89 TYR B O 1
ATOM 1482 N N . LEU B 1 90 ? -5.551 13.648 -0.821 1 74.12 90 LEU B N 1
ATOM 1483 C CA . LEU B 1 90 ? -4.773 14.438 0.126 1 74.12 90 LEU B CA 1
ATOM 1484 C C . LEU B 1 90 ? -4.691 15.891 -0.318 1 74.12 90 LEU B C 1
ATOM 1486 O O . LEU B 1 90 ? -4.676 16.797 0.517 1 74.12 90 LEU B O 1
ATOM 1490 N N . ASN B 1 91 ? -4.629 15.992 -1.628 1 72.31 91 ASN B N 1
ATOM 1491 C CA . ASN B 1 91 ? -4.473 17.344 -2.162 1 72.31 91 ASN B CA 1
ATOM 1492 C C . ASN B 1 91 ? -5.82 18.031 -2.34 1 72.31 91 ASN B C 1
ATOM 1494 O O . ASN B 1 91 ? -5.875 19.25 -2.543 1 72.31 91 ASN B O 1
ATOM 1498 N N . THR B 1 92 ? -6.848 17.188 -2.512 1 64.31 92 THR B N 1
ATOM 1499 C CA . THR B 1 92 ? -8.148 17.828 -2.676 1 64.31 92 THR B CA 1
ATOM 1500 C C . THR B 1 92 ? -8.664 18.344 -1.338 1 64.31 92 THR B C 1
ATOM 1502 O O . THR B 1 92 ? -8.617 17.641 -0.329 1 64.31 92 THR B O 1
ATOM 1505 N N . GLU B 1 93 ? -8.539 19.625 -1.025 1 53.88 93 GLU B N 1
ATOM 1506 C CA . GLU B 1 93 ? -9.164 20.375 0.056 1 53.88 93 GLU B CA 1
ATOM 1507 C C . GLU B 1 93 ? -10.648 20.047 0.18 1 53.88 93 GLU B C 1
ATOM 1509 O O . GLU B 1 93 ? -11.406 20.188 -0.786 1 53.88 93 GLU B O 1
ATOM 1514 N N . LYS B 1 94 ? -11.062 18.844 0.746 1 46.5 94 LYS B N 1
ATOM 1515 C CA . LYS B 1 94 ? -12.461 19.188 1 1 46.5 94 LYS B CA 1
ATOM 1516 C C . LYS B 1 94 ? -12.586 20.234 2.104 1 46.5 94 LYS B C 1
ATOM 1518 O O . LYS B 1 94 ? -11.727 20.328 2.979 1 46.5 94 LYS B O 1
#

Secondary structure (DSSP, 8-state):
--------EEEEEEEETTTTEEEEEEEESGGGGGT-S-EEEEEEEEE-SSSEEEEEEEEEEEEEGGGHHHHTT--HHHHHHHHHHHHHHHHS--/--------EEEEEEEETTTTEEEEEEEESGGGGGT-S-EEEEEEEEE-SSSEEEEEEEEEEEEEGGGHHHHTT--HHHHHHHHHHHHHHHHS--

Solvent-accessible surface area (backbone atoms only — not comparable to full-atom values): 10265 Å² total; per-residue (Å²): 130,75,66,74,77,56,68,52,40,72,42,79,75,39,78,36,75,90,66,34,33,41,29,39,30,57,74,38,42,59,61,42,70,73,65,31,81,38,43,39,40,34,39,35,52,42,79,74,48,96,62,37,25,34,38,39,40,36,38,38,33,41,41,54,45,88,47,52,69,50,60,79,57,59,53,65,65,44,51,47,58,18,48,49,47,42,48,49,56,68,66,47,78,125,131,76,65,76,76,56,69,52,40,73,42,79,74,39,79,36,75,90,65,36,32,40,28,39,29,56,75,37,41,57,62,42,72,74,66,32,79,38,41,38,40,34,39,34,52,42,78,75,49,96,62,39,26,34,39,37,39,35,38,38,33,40,40,54,46,87,49,53,70,50,60,78,58,58,53,67,65,43,50,48,56,19,47,49,48,44,48,48,55,68,66,44,78,125

InterPro domains:
  IPR000916 Bet v I/Major latex protein [PF00407] (8-91)
  IPR023393 START-like domain superfamily [G3DSA:3.30.530.20] (3-94)